Protein AF-A0A1Y4WDQ1-F1 (afdb_monomer)

Secondary structure (DSSP, 8-state):
--PPP---GGGS-HHHHHHHHHHHHTT----S--------------------------------------S---HHHHHHHHHHHHHHHHHHHHHHHHHHHTT--HHHHHHHHHHHHHHHHHHHHHHHHHSSPPPPP-S--S----S-HHHHHHHHHHHHHHHHHHHHHHHHH--SHHHHHHHHHHHHHHHHHHHHHHHHHTT-

Radius of gyration: 27.39 Å; Cα contacts (8 Å, |Δi|>4): 118; chains: 1; bounding box: 86×50×50 Å

Solvent-accessible surface area (backbone atoms only — not comparable to full-atom values): 12734 Å² total; per-residue (Å²): 140,80,86,75,86,79,84,60,83,80,76,66,53,67,65,60,53,48,53,54,46,48,69,74,46,74,87,64,96,74,75,96,71,85,77,77,83,83,80,86,79,84,89,83,89,87,88,86,93,83,87,86,89,83,89,83,89,81,83,81,81,87,75,89,74,72,77,72,84,65,92,68,68,55,71,66,55,51,50,44,53,52,50,40,54,49,26,49,50,47,25,49,52,29,50,50,50,26,62,74,56,71,56,74,54,61,64,44,50,48,52,20,52,48,24,50,48,51,31,54,53,46,48,51,51,42,27,74,76,66,78,43,81,85,83,70,83,84,63,78,65,77,76,73,87,80,76,61,69,69,60,49,50,52,54,48,35,55,47,30,52,49,50,22,50,51,23,45,55,43,28,72,71,42,87,53,66,69,62,19,51,52,22,48,51,54,24,50,53,26,52,52,50,33,54,50,45,49,56,50,64,78,70,108

Structure (mmCIF, N/CA/C/O backbone):
data_AF-A0A1Y4WDQ1-F1
#
_entry.id   AF-A0A1Y4WDQ1-F1
#
loop_
_atom_site.group_PDB
_atom_site.id
_atom_site.type_symbol
_atom_site.label_atom_id
_atom_site.label_alt_id
_atom_site.label_comp_id
_atom_site.label_asym_id
_atom_site.label_entity_id
_atom_site.label_seq_id
_atom_site.pdbx_PDB_ins_code
_atom_site.Cartn_x
_atom_site.Cartn_y
_atom_site.Cartn_z
_atom_site.occupancy
_atom_site.B_iso_or_equiv
_atom_site.auth_seq_id
_atom_site.auth_comp_id
_atom_site.auth_asym_id
_atom_site.auth_atom_id
_atom_site.pdbx_PDB_model_num
ATOM 1 N N . MET A 1 1 ? -19.002 39.718 5.090 1.00 41.12 1 MET A N 1
ATOM 2 C CA . MET A 1 1 ? -19.916 39.056 4.139 1.00 41.12 1 MET A CA 1
ATOM 3 C C . MET A 1 1 ? -19.050 38.266 3.178 1.00 41.12 1 MET A C 1
ATOM 5 O O . MET A 1 1 ? -18.415 38.870 2.330 1.00 41.12 1 MET A O 1
ATOM 9 N N . GLN A 1 2 ? -18.903 36.964 3.412 1.00 42.19 2 GLN A N 1
ATOM 10 C CA . GLN A 1 2 ? -18.250 36.042 2.482 1.00 42.19 2 GLN A CA 1
ATOM 11 C C . GLN A 1 2 ? -19.370 35.212 1.858 1.00 42.19 2 GLN A C 1
ATOM 13 O O . GLN A 1 2 ? -20.164 34.618 2.586 1.00 42.19 2 GLN A O 1
ATOM 18 N N . GLU A 1 3 ? -19.491 35.292 0.535 1.00 46.84 3 GLU A N 1
ATOM 19 C CA . GLU A 1 3 ? -20.491 34.575 -0.253 1.00 46.84 3 GLU A CA 1
ATOM 20 C C . GLU A 1 3 ? -20.195 33.073 -0.212 1.00 46.84 3 GLU A C 1
ATOM 22 O O . GLU A 1 3 ? -19.063 32.647 -0.449 1.00 46.84 3 GLU A O 1
ATOM 27 N N . GLN A 1 4 ? -21.206 32.277 0.133 1.00 42.59 4 GLN A N 1
ATOM 28 C CA . GLN A 1 4 ? -21.125 30.824 0.032 1.00 42.59 4 GLN A CA 1
ATOM 29 C C . GLN A 1 4 ? -21.242 30.408 -1.440 1.00 42.59 4 GLN A C 1
ATOM 31 O O . GLN A 1 4 ? -22.059 30.989 -2.157 1.00 42.59 4 GLN A O 1
ATOM 36 N N . PRO A 1 5 ? -20.466 29.414 -1.909 1.00 52.22 5 PRO A N 1
ATOM 37 C CA . PRO A 1 5 ? -20.662 28.858 -3.235 1.00 52.22 5 PRO A CA 1
ATOM 38 C C . PRO A 1 5 ? -21.991 28.101 -3.268 1.00 52.22 5 PRO A C 1
ATOM 40 O O . PRO A 1 5 ? -22.222 27.165 -2.503 1.00 52.22 5 PRO A O 1
ATOM 43 N N . ASP A 1 6 ? -22.864 28.554 -4.156 1.00 47.94 6 ASP A N 1
ATOM 44 C CA . ASP A 1 6 ? -24.171 27.982 -4.426 1.00 47.94 6 ASP A CA 1
ATOM 45 C C . ASP A 1 6 ? -24.013 26.592 -5.065 1.00 47.94 6 ASP A C 1
ATOM 47 O O . 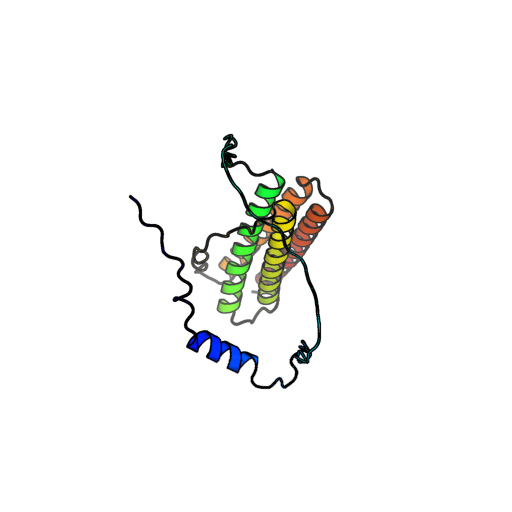ASP A 1 6 ? -23.654 26.464 -6.237 1.00 47.94 6 ASP A O 1
ATOM 51 N N . TRP A 1 7 ? -24.255 25.530 -4.294 1.00 50.72 7 TRP A N 1
ATOM 52 C CA . TRP A 1 7 ? -24.376 24.164 -4.818 1.00 50.72 7 TRP A CA 1
ATOM 53 C C . TRP A 1 7 ? -25.773 23.939 -5.408 1.00 50.72 7 TRP A C 1
ATOM 55 O O . TRP A 1 7 ? -26.460 22.969 -5.082 1.00 50.72 7 TRP A O 1
ATOM 65 N N . SER A 1 8 ? -26.203 24.848 -6.282 1.00 50.47 8 SER A N 1
ATOM 66 C CA . SER A 1 8 ? -27.412 24.671 -7.071 1.00 50.47 8 SER A CA 1
ATOM 67 C C . SER A 1 8 ? -27.271 23.409 -7.924 1.00 50.47 8 SER A C 1
ATOM 69 O O . SER A 1 8 ? -26.308 23.249 -8.678 1.00 50.47 8 SER A O 1
ATOM 71 N N . MET A 1 9 ? -28.264 22.516 -7.843 1.00 48.97 9 MET A N 1
ATOM 72 C CA . MET A 1 9 ? -28.422 21.306 -8.671 1.00 48.97 9 MET A CA 1
ATOM 73 C C . MET A 1 9 ? -28.538 21.596 -10.189 1.00 48.97 9 MET A C 1
ATOM 75 O O . MET A 1 9 ? -28.922 20.725 -10.960 1.00 48.97 9 MET A O 1
ATOM 79 N N . GLU A 1 10 ? -28.196 22.804 -10.636 1.00 55.00 10 GLU A N 1
ATOM 80 C CA . GLU A 1 10 ? -28.144 23.241 -12.033 1.00 55.00 10 GLU A CA 1
ATOM 81 C C . GLU A 1 10 ? -26.827 22.863 -12.736 1.00 55.00 10 GLU A C 1
ATOM 83 O O . GLU A 1 10 ? -26.709 23.024 -13.947 1.00 55.00 10 GLU A O 1
ATOM 88 N N . GLN A 1 11 ? -25.834 22.322 -12.017 1.00 57.50 11 GLN A N 1
ATOM 89 C CA . GLN A 1 11 ? -24.555 21.893 -12.612 1.00 57.50 11 GLN A CA 1
ATOM 90 C C . GLN A 1 11 ? -24.544 20.444 -13.128 1.00 57.50 11 GLN A C 1
ATOM 92 O O . GLN A 1 11 ? -23.571 20.015 -13.753 1.00 57.50 11 GLN A O 1
ATOM 97 N N . LEU A 1 12 ? -25.610 19.676 -12.897 1.00 58.25 12 LEU A N 1
ATOM 98 C CA . LEU A 1 12 ? -25.774 18.350 -13.489 1.00 58.25 12 LEU A CA 1
ATOM 99 C C . LEU A 1 12 ? -26.461 18.501 -14.846 1.00 58.25 12 LEU A C 1
ATOM 101 O O . LEU A 1 12 ? -27.685 18.526 -14.923 1.00 58.25 12 LEU A O 1
ATOM 105 N N . ASP A 1 13 ? -25.662 18.606 -15.912 1.00 74.50 13 ASP A N 1
ATOM 106 C CA . ASP A 1 13 ? -26.165 18.665 -17.287 1.00 74.50 13 ASP A CA 1
ATOM 107 C C . ASP A 1 13 ? -27.035 17.420 -17.587 1.00 74.50 13 ASP A C 1
ATOM 109 O O . ASP A 1 13 ? -26.512 16.294 -17.636 1.00 74.50 13 ASP A O 1
ATOM 113 N N . PRO A 1 14 ? -28.358 17.587 -17.796 1.00 70.75 14 PRO A N 1
ATOM 114 C CA . PRO A 1 14 ? -29.274 16.479 -18.056 1.00 70.75 14 PRO A CA 1
ATOM 115 C C . PRO A 1 14 ? -28.895 15.681 -19.307 1.00 70.75 14 PRO A C 1
ATOM 117 O O . PRO A 1 14 ? -29.227 14.498 -19.415 1.00 70.75 14 PRO A O 1
ATOM 120 N N . GLU A 1 15 ? -28.189 16.304 -20.254 1.00 74.00 15 GLU A N 1
ATOM 121 C CA . GLU A 1 15 ? -27.716 15.656 -21.473 1.00 74.00 15 GLU A CA 1
ATOM 122 C C . GLU A 1 15 ? -26.567 14.687 -21.177 1.00 74.00 15 GLU A C 1
ATOM 124 O O . GLU A 1 15 ? -26.544 13.573 -21.700 1.00 74.00 15 GLU A O 1
ATOM 129 N N . VAL A 1 16 ? -25.645 15.060 -20.280 1.00 79.88 16 VAL A N 1
ATOM 130 C CA . VAL A 1 16 ? -24.561 14.175 -19.825 1.00 79.88 16 VAL A CA 1
ATOM 131 C C . VAL A 1 16 ? -25.141 12.973 -19.092 1.00 79.88 16 VAL A C 1
ATOM 133 O O . VAL A 1 16 ? -24.737 11.841 -19.368 1.00 79.88 16 VAL A O 1
ATOM 136 N N . PHE A 1 17 ? -26.123 13.199 -18.214 1.00 76.19 17 PHE A N 1
ATOM 137 C CA . PHE A 1 17 ? -26.821 12.112 -17.532 1.00 76.19 17 PHE A CA 1
ATOM 138 C C . PHE A 1 17 ? -27.497 11.174 -18.534 1.00 76.19 17 PHE A C 1
ATOM 140 O O . PHE A 1 17 ? -27.273 9.967 -18.469 1.00 76.19 17 PHE A O 1
ATOM 147 N N . ARG A 1 18 ? -28.247 11.708 -19.508 1.00 70.44 18 ARG A N 1
ATOM 148 C CA . ARG A 1 18 ? -28.919 10.893 -20.531 1.00 70.44 18 ARG A CA 1
ATOM 149 C C . ARG A 1 18 ? -27.927 10.079 -21.355 1.00 70.44 18 ARG A C 1
ATOM 151 O O . ARG A 1 18 ? -28.159 8.902 -21.578 1.00 70.44 18 ARG A O 1
ATOM 158 N N . ARG A 1 19 ? -26.790 10.663 -21.732 1.00 77.44 19 ARG A N 1
ATOM 159 C CA . ARG A 1 19 ? -25.760 9.995 -22.543 1.00 77.44 19 ARG A CA 1
ATOM 160 C C . ARG A 1 19 ? -25.047 8.874 -21.789 1.00 77.44 19 ARG A C 1
ATOM 162 O O . ARG A 1 19 ? -24.734 7.835 -22.367 1.00 77.44 19 ARG A O 1
ATOM 169 N N . VAL A 1 20 ? -24.777 9.079 -20.498 1.00 78.75 20 VAL A N 1
ATOM 170 C CA . VAL A 1 20 ? -24.234 8.035 -19.614 1.00 78.75 20 VAL A CA 1
ATOM 171 C C . VAL A 1 20 ? -25.284 6.955 -19.377 1.00 78.75 20 VAL A C 1
ATOM 173 O O . VAL A 1 20 ? -24.955 5.775 -19.439 1.00 78.75 20 VAL A O 1
ATOM 176 N N . TRP A 1 21 ? -26.539 7.347 -19.162 1.00 73.19 21 TRP A N 1
ATOM 177 C CA . TRP A 1 21 ? -27.655 6.433 -18.958 1.00 73.19 21 TRP A CA 1
ATOM 178 C C . TRP A 1 21 ? -27.918 5.563 -20.188 1.00 73.19 21 TRP A C 1
ATOM 180 O O . TRP A 1 21 ? -27.937 4.346 -20.063 1.00 73.19 21 TRP A O 1
ATOM 190 N N . GLU A 1 22 ? -28.022 6.142 -21.385 1.00 76.56 22 GLU A N 1
ATOM 191 C CA . GLU A 1 22 ? -28.161 5.402 -22.646 1.00 76.56 22 GLU A CA 1
ATOM 192 C C . GLU A 1 22 ? -26.984 4.451 -22.855 1.00 76.56 22 GLU A C 1
ATOM 194 O O . GLU A 1 22 ? -27.193 3.269 -23.097 1.00 76.56 22 GLU A O 1
ATOM 199 N N . ARG A 1 23 ? -25.744 4.899 -22.625 1.00 75.62 23 ARG A N 1
ATOM 200 C CA . ARG A 1 23 ? -24.565 4.027 -22.735 1.00 75.62 23 ARG A CA 1
ATOM 201 C C . ARG A 1 23 ? -24.554 2.874 -21.723 1.00 75.62 23 ARG A C 1
ATOM 203 O O . ARG A 1 23 ? -23.965 1.832 -21.997 1.00 75.62 23 ARG A O 1
ATOM 210 N N . VAL A 1 24 ? -25.147 3.063 -20.544 1.00 73.06 24 VAL A N 1
ATOM 211 C CA . VAL A 1 24 ? -25.254 2.034 -19.494 1.00 73.06 24 VAL A CA 1
ATOM 212 C C . VAL A 1 24 ? -26.458 1.108 -19.728 1.00 73.06 24 VAL A C 1
ATOM 214 O O . VAL A 1 24 ? -26.416 -0.049 -19.307 1.00 73.06 24 VAL A O 1
ATOM 217 N N . MET A 1 25 ? -27.495 1.581 -20.428 1.00 64.56 25 MET A N 1
ATOM 218 C CA . MET A 1 25 ? -28.757 0.864 -20.650 1.00 64.56 25 MET A CA 1
ATOM 219 C C . MET A 1 25 ? -28.927 0.295 -22.073 1.00 64.56 25 MET A C 1
ATOM 221 O O . MET A 1 25 ? -29.825 -0.521 -22.285 1.00 64.56 25 MET A O 1
ATOM 225 N N . GLU A 1 26 ? -28.063 0.638 -23.037 1.00 55.56 26 GLU A N 1
ATOM 226 C CA . GLU A 1 26 ? -28.008 0.042 -24.381 1.00 55.56 26 GLU A CA 1
ATOM 227 C C . GLU A 1 26 ? -27.685 -1.464 -24.297 1.00 55.56 26 GLU A C 1
ATOM 229 O O . GLU A 1 26 ? -26.532 -1.894 -24.282 1.00 55.56 26 GLU A O 1
ATOM 234 N N . GLY A 1 27 ? -28.745 -2.278 -24.220 1.00 57.66 27 GLY A N 1
ATOM 235 C CA . GLY A 1 27 ? -28.697 -3.742 -24.252 1.00 57.66 27 GLY A CA 1
ATOM 236 C C . GLY A 1 27 ? -29.344 -4.470 -23.066 1.00 57.66 27 GLY A C 1
ATOM 237 O O . GLY A 1 27 ? -29.264 -5.696 -23.021 1.00 57.66 27 GLY A O 1
ATOM 238 N N . ARG A 1 28 ? -29.987 -3.779 -22.111 1.00 55.69 28 ARG A N 1
ATOM 239 C CA . ARG A 1 28 ? -30.701 -4.429 -20.992 1.00 55.69 28 ARG A CA 1
ATOM 240 C C . ARG A 1 28 ? -32.188 -4.085 -21.003 1.00 55.69 28 ARG A C 1
ATOM 242 O O . ARG A 1 28 ? -32.575 -2.973 -20.669 1.00 55.69 28 ARG A O 1
ATOM 249 N N . THR A 1 29 ? -33.021 -5.063 -21.347 1.00 52.22 29 THR A N 1
ATOM 250 C CA . THR A 1 29 ? -34.491 -4.975 -21.292 1.00 52.22 29 THR A CA 1
ATOM 251 C C . THR A 1 29 ? -35.090 -5.427 -19.956 1.00 52.22 29 THR A C 1
ATOM 253 O O . THR A 1 29 ? -36.306 -5.521 -19.860 1.00 52.22 29 THR A O 1
ATOM 256 N N . ASP A 1 30 ? -34.280 -5.660 -18.917 1.00 46.38 30 ASP A N 1
ATOM 257 C CA . ASP A 1 30 ? -34.770 -6.059 -17.591 1.00 46.38 30 ASP A CA 1
ATOM 258 C C . ASP A 1 30 ? -34.347 -5.059 -16.510 1.00 46.38 30 ASP A C 1
ATOM 260 O O . ASP A 1 30 ? -33.189 -5.004 -16.086 1.00 46.38 30 ASP A O 1
ATOM 264 N N . SER A 1 31 ? -35.318 -4.266 -16.054 1.00 45.34 31 SER A N 1
ATOM 265 C CA . SER A 1 31 ? -35.222 -3.483 -14.822 1.00 45.34 31 SER A CA 1
ATOM 266 C C . SER A 1 31 ? -35.631 -4.376 -13.636 1.00 45.34 31 SER A C 1
ATOM 268 O O . SER A 1 31 ? -36.747 -4.896 -13.643 1.00 45.34 31 SER A O 1
ATOM 270 N N . PRO A 1 32 ? -34.785 -4.575 -12.605 1.00 47.81 32 PRO A N 1
ATOM 271 C CA . PRO A 1 32 ? -35.052 -5.504 -11.499 1.00 47.81 32 PRO A CA 1
ATOM 272 C C . PRO A 1 32 ? -36.009 -4.959 -10.420 1.00 47.81 32 PRO A C 1
ATOM 274 O O . PRO A 1 32 ? -36.168 -5.582 -9.373 1.00 47.81 32 PRO A O 1
ATOM 277 N N . ILE A 1 33 ? -36.655 -3.811 -10.644 1.00 41.47 33 ILE A N 1
ATOM 278 C CA . ILE A 1 33 ? -37.624 -3.220 -9.712 1.00 41.47 33 ILE A CA 1
ATOM 279 C C . ILE A 1 33 ? -38.991 -3.194 -10.402 1.00 41.47 33 ILE A C 1
ATOM 281 O O . ILE A 1 33 ? -39.271 -2.321 -11.221 1.00 41.47 33 ILE A O 1
ATOM 285 N N . GLN A 1 34 ? -39.848 -4.165 -10.076 1.00 40.72 34 GLN A N 1
ATOM 286 C CA . GLN A 1 34 ? -41.260 -4.137 -10.459 1.00 40.72 34 GLN A CA 1
ATOM 287 C C . GLN A 1 34 ? -41.995 -3.137 -9.561 1.00 40.72 34 GLN A C 1
ATOM 289 O O . GLN A 1 34 ? -42.324 -3.438 -8.416 1.00 40.72 34 GLN A O 1
ATOM 294 N N . VAL A 1 35 ? -42.255 -1.938 -10.080 1.00 45.47 35 VAL A N 1
ATOM 295 C CA . VAL A 1 35 ? -43.228 -1.018 -9.482 1.00 45.47 35 VAL A CA 1
ATOM 296 C C . VAL A 1 35 ? -44.608 -1.474 -9.947 1.00 45.47 35 VAL A C 1
ATOM 298 O O . VAL A 1 35 ? -44.939 -1.369 -11.127 1.00 45.47 35 VAL A O 1
ATOM 301 N N . ALA A 1 36 ? -45.393 -2.041 -9.032 1.00 39.62 36 ALA A N 1
ATOM 302 C CA . ALA A 1 36 ? -46.782 -2.392 -9.299 1.00 39.62 36 ALA A CA 1
ATOM 303 C C . ALA A 1 36 ? -47.587 -1.123 -9.655 1.00 39.62 36 ALA A C 1
ATOM 305 O O . ALA A 1 36 ? -47.401 -0.091 -9.005 1.00 39.62 36 ALA A O 1
ATOM 306 N N . PRO A 1 37 ? -48.483 -1.164 -10.656 1.00 40.97 37 PRO A N 1
ATOM 307 C CA . PRO A 1 37 ? -49.339 -0.028 -10.961 1.00 40.97 37 PRO A CA 1
ATOM 308 C C . PRO A 1 37 ? -50.366 0.168 -9.839 1.00 40.97 37 PRO A C 1
ATOM 310 O O . PRO A 1 37 ? -51.202 -0.701 -9.584 1.00 40.97 37 PRO A O 1
ATOM 313 N N . SER A 1 38 ? -50.301 1.328 -9.184 1.00 38.22 38 SER A N 1
ATOM 314 C CA . SER A 1 38 ? -51.326 1.823 -8.267 1.00 38.22 38 SER A CA 1
ATOM 315 C C . SER A 1 38 ? -52.672 1.885 -8.988 1.00 38.22 38 SER A C 1
ATOM 317 O O . SER A 1 38 ? -52.876 2.715 -9.873 1.00 38.22 38 SER A O 1
ATOM 319 N N . GLN A 1 39 ? -53.594 1.001 -8.615 1.00 39.97 39 GLN A N 1
ATOM 320 C CA . GLN A 1 39 ? -54.995 1.129 -8.987 1.00 39.97 39 GLN A CA 1
ATOM 321 C C . GLN A 1 39 ? -55.645 2.175 -8.076 1.00 39.97 39 GLN A C 1
ATOM 323 O O . GLN A 1 39 ? -55.897 1.922 -6.899 1.00 39.97 39 GLN A O 1
ATOM 328 N N . GLU A 1 40 ? -55.918 3.357 -8.626 1.00 38.81 40 GLU A N 1
ATOM 329 C CA . GLU A 1 40 ? -56.946 4.252 -8.098 1.00 38.81 40 GLU A CA 1
ATOM 330 C C . GLU A 1 40 ? -58.328 3.643 -8.377 1.00 38.81 40 GLU A C 1
ATOM 332 O O . GLU A 1 40 ? -58.637 3.274 -9.512 1.00 38.81 40 GLU A O 1
ATOM 337 N N . GLY A 1 41 ? -59.167 3.533 -7.341 1.00 31.81 41 GLY A N 1
ATOM 338 C CA . GLY A 1 41 ? -60.506 2.960 -7.478 1.00 31.81 41 GLY A CA 1
ATOM 339 C C . GLY A 1 41 ? -61.342 2.888 -6.196 1.00 31.81 41 GLY A C 1
ATOM 340 O O . GLY A 1 41 ? -61.690 1.798 -5.777 1.00 31.81 41 GLY A O 1
ATOM 341 N N . VAL A 1 42 ? -61.694 4.058 -5.643 1.00 32.97 42 VAL A N 1
ATOM 342 C CA . VAL A 1 42 ? -63.030 4.437 -5.106 1.00 32.97 42 VAL A CA 1
ATOM 343 C C . VAL A 1 42 ? -63.649 3.716 -3.875 1.00 32.97 42 VAL A C 1
ATOM 345 O O . VAL A 1 42 ? -63.840 2.508 -3.843 1.00 32.97 42 VAL A O 1
ATOM 348 N N . SER A 1 43 ? -64.181 4.570 -2.976 1.00 31.48 43 SER A N 1
ATOM 349 C CA 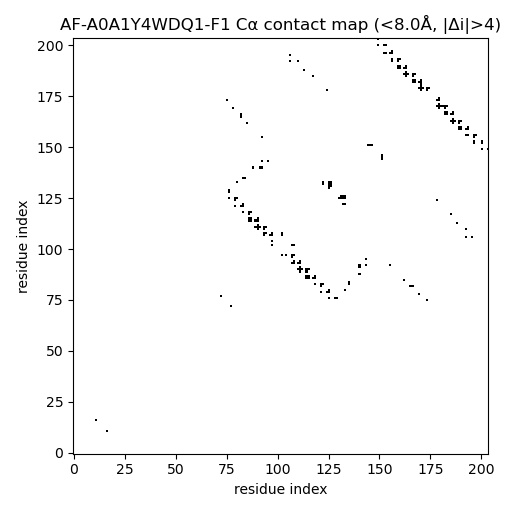. SER A 1 43 ? -65.232 4.370 -1.941 1.00 31.48 43 SER A CA 1
ATOM 350 C C . SER A 1 43 ? -64.821 3.758 -0.589 1.00 31.48 43 SER A C 1
ATOM 352 O O . SER A 1 43 ? -64.276 2.670 -0.543 1.00 31.48 43 SER A O 1
ATOM 354 N N . GLY A 1 44 ? -65.123 4.341 0.578 1.00 28.44 44 GLY A N 1
ATOM 355 C CA . GLY A 1 44 ? -65.901 5.539 0.879 1.00 28.44 44 GLY A CA 1
ATOM 356 C C . GLY A 1 44 ? -66.009 5.824 2.392 1.00 28.44 44 GLY A C 1
ATOM 357 O O . GLY A 1 44 ? -65.744 4.970 3.227 1.00 28.44 44 GLY A O 1
ATOM 358 N N . GLU A 1 45 ? -66.441 7.057 2.676 1.00 29.11 45 GLU A N 1
ATOM 359 C CA . GLU A 1 45 ? -67.223 7.545 3.830 1.00 29.11 45 GLU A CA 1
ATOM 360 C C . GLU A 1 45 ? -66.678 7.609 5.286 1.00 29.11 45 GLU A C 1
ATOM 362 O O . GLU A 1 45 ? -66.570 6.624 6.004 1.00 29.11 45 GLU A O 1
ATOM 367 N N . LYS A 1 46 ? -66.646 8.877 5.754 1.00 34.47 46 LYS A N 1
ATOM 368 C CA . LYS A 1 46 ? -67.264 9.451 6.982 1.00 34.47 46 LYS A CA 1
ATOM 369 C C . LYS A 1 46 ? -66.467 9.589 8.307 1.00 34.47 46 LYS A C 1
ATOM 371 O O . LYS A 1 46 ? -66.524 8.736 9.176 1.00 34.47 46 LYS A O 1
ATOM 376 N N . LYS A 1 47 ? -66.050 10.854 8.530 1.00 30.77 47 LYS A N 1
ATOM 377 C CA . LYS A 1 47 ? -66.623 11.865 9.476 1.00 30.77 47 LYS A CA 1
ATOM 378 C C . LYS A 1 47 ? -65.887 12.162 10.809 1.00 30.77 47 LYS A C 1
ATOM 380 O O . LYS A 1 47 ? -65.492 11.260 11.528 1.00 30.77 47 LYS A O 1
ATOM 385 N N . ALA A 1 48 ? -65.935 13.469 11.138 1.00 34.81 48 ALA A N 1
ATOM 386 C CA . ALA A 1 48 ? -65.695 14.206 12.402 1.00 34.81 48 ALA A CA 1
ATOM 387 C C . ALA A 1 48 ? -64.234 14.663 12.650 1.00 34.81 48 ALA A C 1
ATOM 389 O O . ALA A 1 48 ? -63.358 13.819 12.734 1.00 34.81 48 ALA A O 1
ATOM 390 N N . GLN A 1 49 ? -63.827 15.948 12.630 1.00 32.31 49 GLN A N 1
ATOM 391 C CA . GLN A 1 49 ? -64.315 17.249 13.166 1.00 32.31 49 GLN A CA 1
ATOM 392 C C . GLN A 1 49 ? -63.684 17.616 14.533 1.00 32.31 49 GLN A C 1
ATOM 394 O O . GLN A 1 49 ? -63.801 16.848 15.479 1.00 32.31 49 GLN A O 1
ATOM 399 N N . GLY A 1 50 ? -63.082 18.818 14.614 1.00 29.23 50 GLY A N 1
ATOM 400 C CA . GLY A 1 50 ? -62.656 19.538 15.839 1.00 29.23 50 GLY A CA 1
ATOM 401 C C . GLY A 1 50 ? -61.324 20.294 15.638 1.00 29.23 50 GLY A C 1
ATOM 402 O O . GLY A 1 50 ? -60.281 19.661 15.579 1.00 29.23 50 GLY A O 1
ATOM 403 N N . GLU A 1 51 ? -61.313 21.570 15.219 1.00 31.80 51 GLU A N 1
ATOM 404 C CA . GLU A 1 51 ? -61.280 22.805 16.056 1.00 31.80 51 GLU A CA 1
ATOM 405 C C . GLU A 1 51 ? -59.979 22.956 16.882 1.00 31.80 51 GLU A C 1
ATOM 407 O O . GLU A 1 51 ? -59.704 22.141 17.745 1.00 31.80 51 GLU A O 1
ATOM 412 N N . LYS A 1 52 ? -59.023 23.822 16.496 1.00 32.53 52 LYS A N 1
ATOM 413 C CA . LYS A 1 52 ? -58.877 25.297 16.669 1.00 32.53 52 LYS A CA 1
ATOM 414 C C . LYS A 1 52 ? -58.288 25.743 18.030 1.00 32.53 52 LYS A C 1
ATOM 416 O O . LYS A 1 52 ? -58.768 25.325 19.069 1.00 32.53 52 LYS A O 1
ATOM 421 N N . GLN A 1 53 ? -57.396 26.752 17.939 1.00 31.53 53 GLN A N 1
ATOM 422 C CA . GLN A 1 53 ? -56.760 27.597 18.987 1.00 31.53 53 GLN A CA 1
ATOM 423 C C . GLN A 1 53 ? -55.504 26.978 19.638 1.00 31.53 53 GLN A C 1
ATOM 425 O O . GLN A 1 53 ? -55.488 25.793 19.911 1.00 31.53 53 GLN A O 1
ATOM 430 N N . GLY A 1 54 ? -54.389 27.665 19.913 1.00 24.58 54 GLY A N 1
ATOM 431 C CA . GLY A 1 54 ? -54.009 29.079 19.851 1.00 24.58 54 GLY A CA 1
ATOM 432 C C . GLY A 1 54 ? -53.009 29.377 20.988 1.00 24.58 54 GLY A C 1
ATOM 433 O O . GLY A 1 54 ? -53.307 29.064 22.132 1.00 24.58 54 GLY A O 1
ATOM 434 N N . GLY A 1 55 ? -51.869 30.018 20.693 1.00 26.88 55 GLY A N 1
ATOM 435 C CA . GLY A 1 55 ? -51.031 30.720 21.692 1.00 26.88 55 GLY A CA 1
ATOM 436 C C . GLY A 1 55 ? -49.833 29.963 22.309 1.00 26.88 55 GLY A C 1
ATOM 437 O O . GLY A 1 55 ? -49.725 28.761 22.125 1.00 26.88 55 GLY A O 1
ATOM 438 N N . PRO A 1 56 ? -48.897 30.670 22.982 1.00 43.66 56 PRO A N 1
ATOM 439 C CA . PRO A 1 56 ? -47.505 30.800 22.522 1.00 43.66 56 PRO A CA 1
ATOM 440 C C . PRO A 1 56 ? -46.419 30.352 23.533 1.00 43.66 56 PRO A C 1
ATOM 442 O O . PRO A 1 56 ? -46.708 30.098 24.694 1.00 43.66 56 PRO A O 1
ATOM 445 N N . GLN A 1 57 ? -45.156 30.413 23.073 1.00 34.78 57 GLN A N 1
ATOM 446 C CA . GLN A 1 57 ? -43.885 30.388 23.828 1.00 34.78 57 GLN A CA 1
ATOM 447 C C . GLN A 1 57 ? -43.460 29.061 24.475 1.00 34.78 57 GLN A C 1
ATOM 449 O O . GLN A 1 57 ? -44.067 28.603 25.431 1.00 34.78 57 GLN A O 1
ATOM 454 N N . GLN A 1 58 ? -42.291 28.556 24.061 1.00 32.78 58 GLN A N 1
ATOM 455 C CA . GLN A 1 58 ? -41.080 28.566 24.898 1.00 32.78 58 GLN A CA 1
ATOM 456 C C . GLN A 1 58 ? -39.880 28.006 24.117 1.00 32.78 58 GLN A C 1
ATOM 458 O O . GLN A 1 58 ? -39.795 26.813 23.848 1.00 32.78 58 GLN A O 1
ATOM 463 N N . SER A 1 59 ? -38.932 28.887 23.787 1.00 37.84 59 SER A N 1
ATOM 464 C CA . SER A 1 59 ? -37.514 28.513 23.730 1.00 37.84 59 SER A CA 1
ATOM 465 C C . SER A 1 59 ? -37.025 28.334 25.168 1.00 37.84 59 SER A C 1
ATOM 467 O O . SER A 1 59 ? -37.409 29.125 26.035 1.00 37.84 59 SER A O 1
ATOM 469 N N . PRO A 1 60 ? -36.226 27.300 25.443 1.00 41.19 60 PRO A N 1
ATOM 470 C CA . PRO A 1 60 ? -34.808 27.511 25.797 1.00 41.19 60 PRO A CA 1
ATOM 471 C C . PRO A 1 60 ? -33.906 26.808 24.764 1.00 41.19 60 PRO A C 1
ATOM 473 O O . PRO A 1 60 ? -34.140 25.656 24.428 1.00 41.19 60 PRO A O 1
ATOM 476 N N . GLN A 1 61 ? -33.060 27.512 24.007 1.00 37.72 61 GLN A N 1
ATOM 477 C CA . GLN A 1 61 ? -31.655 27.818 24.324 1.00 37.72 61 GLN A CA 1
ATOM 478 C C . GLN A 1 61 ? -30.823 26.644 24.878 1.00 37.72 61 GLN A C 1
ATOM 480 O O . GLN A 1 61 ? -31.206 26.029 25.863 1.00 37.72 61 GLN A O 1
ATOM 485 N N . GLU A 1 62 ? -29.638 26.484 24.260 1.00 37.31 62 GLU A N 1
ATOM 486 C CA . GLU A 1 62 ? -28.485 25.636 24.630 1.00 37.31 62 GLU A CA 1
ATOM 487 C C . GLU A 1 62 ? -28.658 24.162 24.217 1.00 37.31 62 GLU A C 1
ATOM 489 O O . GLU A 1 62 ? -29.568 23.483 24.656 1.00 37.31 62 GLU A O 1
ATOM 494 N N . GLN A 1 63 ? -27.865 23.576 23.318 1.00 34.53 63 GLN A N 1
ATOM 495 C CA . GLN A 1 63 ? -26.408 23.622 23.150 1.00 34.53 63 GLN A CA 1
ATOM 496 C C . GLN A 1 63 ? -26.123 23.523 21.634 1.00 34.53 63 GLN A C 1
ATOM 498 O O . GLN A 1 63 ? -26.547 22.584 20.976 1.00 34.53 63 GLN A O 1
ATOM 503 N N . SER A 1 64 ? -25.537 24.506 20.950 1.00 37.31 64 SER A N 1
ATOM 504 C CA . SER A 1 64 ? -24.094 24.770 20.945 1.00 37.31 64 SER A CA 1
ATOM 505 C C . SER A 1 64 ? -23.237 23.563 21.330 1.00 37.31 64 SER A C 1
ATOM 507 O O . SER A 1 64 ? -22.386 23.658 22.211 1.00 37.31 64 SER A O 1
ATOM 509 N N . SER A 1 65 ? -23.406 22.448 20.625 1.00 35.25 65 SER A N 1
ATOM 510 C CA . SER A 1 65 ? -22.252 21.602 20.336 1.00 35.25 65 SER A CA 1
ATOM 511 C C . SER A 1 65 ? -21.406 22.365 19.324 1.00 35.25 65 SER A C 1
ATOM 513 O O . SER A 1 65 ? -21.552 22.231 18.114 1.00 35.25 65 SER A O 1
ATOM 515 N N . GLN A 1 66 ? -20.558 23.249 19.850 1.00 36.16 66 GLN A N 1
ATOM 516 C CA . GLN A 1 66 ? -19.263 23.472 19.236 1.00 36.16 66 GLN A CA 1
ATOM 517 C C . GLN A 1 66 ? -18.647 22.078 19.133 1.00 36.16 66 GLN A C 1
ATOM 519 O O . GLN A 1 66 ? -18.157 21.546 20.129 1.00 36.16 66 GLN A O 1
ATOM 524 N N . GLU A 1 67 ? -18.739 21.457 17.960 1.00 40.69 67 GLU A N 1
ATOM 525 C CA . GLU A 1 67 ? -17.782 20.429 17.589 1.00 40.69 67 GLU A CA 1
ATOM 526 C C . GLU A 1 67 ? -16.446 21.153 17.576 1.00 40.69 67 GLU A C 1
ATOM 528 O O . GLU A 1 67 ? -16.082 21.879 16.653 1.00 40.69 67 GLU A O 1
ATOM 533 N N . GLN A 1 68 ? -15.786 21.077 18.726 1.00 38.28 68 GLN A N 1
ATOM 534 C CA . GLN A 1 68 ? -14.386 21.370 18.838 1.00 38.28 68 GLN A CA 1
ATOM 535 C C . GLN A 1 68 ? -13.718 20.487 17.789 1.00 38.28 68 GLN A C 1
ATOM 537 O O . GLN A 1 68 ? -13.594 19.278 17.982 1.00 38.28 68 GLN A O 1
ATOM 542 N N . GLU A 1 69 ? -13.286 21.097 16.688 1.00 44.72 69 GLU A N 1
ATOM 543 C CA . GLU A 1 69 ? -12.180 20.611 15.871 1.00 44.72 69 GLU A CA 1
ATOM 544 C C . GLU A 1 69 ? -10.923 20.579 16.762 1.00 44.72 69 GLU A C 1
ATOM 546 O O . GLU A 1 69 ? -9.979 21.351 16.610 1.00 44.72 69 GLU A O 1
ATOM 551 N N . ASN A 1 70 ? -10.920 19.700 17.764 1.00 43.19 70 ASN A N 1
ATOM 552 C CA . ASN A 1 70 ? -9.718 19.282 18.451 1.00 43.19 70 ASN A CA 1
ATOM 553 C C . ASN A 1 70 ? -9.051 18.300 17.494 1.00 43.19 70 ASN A C 1
ATOM 555 O O . ASN A 1 70 ? -9.456 17.147 17.375 1.00 43.19 70 ASN A O 1
ATOM 559 N N . GLY A 1 71 ? -8.077 18.813 16.745 1.00 52.09 71 GLY A N 1
ATOM 560 C CA . GLY A 1 71 ? -7.350 18.120 15.685 1.00 52.09 71 GLY A CA 1
ATOM 561 C C . GLY A 1 71 ? -6.438 16.982 16.145 1.00 52.09 71 GLY A C 1
ATOM 562 O O . GLY A 1 71 ? -5.316 16.888 15.661 1.00 52.09 71 GLY A O 1
ATOM 563 N N . ASP A 1 72 ? -6.906 16.101 17.023 1.00 56.59 72 ASP A N 1
ATOM 564 C CA . ASP A 1 72 ? -6.204 14.873 17.380 1.00 56.59 72 ASP A CA 1
ATOM 565 C C . ASP A 1 72 ? -7.215 13.720 17.384 1.00 56.59 72 ASP A C 1
ATOM 567 O O . ASP A 1 72 ? -7.761 13.324 18.411 1.00 56.59 72 ASP A O 1
ATOM 571 N N . GLY A 1 73 ? -7.544 13.230 16.182 1.00 70.50 73 GLY A N 1
ATOM 572 C CA . GLY A 1 73 ? -8.352 12.016 16.027 1.00 70.50 73 GLY A CA 1
ATOM 573 C C . GLY A 1 73 ? -7.713 10.844 16.778 1.00 70.50 73 GLY A C 1
ATOM 574 O O . GLY A 1 73 ? -6.512 10.876 17.053 1.00 70.50 73 GLY A O 1
ATOM 575 N N . THR A 1 74 ? -8.481 9.802 17.109 1.00 90.56 74 THR A N 1
ATOM 576 C CA . THR A 1 74 ? -7.950 8.673 17.899 1.00 90.56 74 THR A CA 1
ATOM 577 C C . THR A 1 74 ? -6.699 8.073 17.243 1.00 90.56 74 THR A C 1
ATOM 579 O O . THR A 1 74 ? -6.516 8.156 16.026 1.00 90.56 74 THR A O 1
ATOM 582 N N . GLN A 1 75 ? -5.824 7.437 18.025 1.00 93.69 75 GLN A N 1
ATOM 583 C CA . GLN A 1 75 ? -4.605 6.817 17.490 1.00 93.69 75 GLN A CA 1
ATOM 584 C C . GLN A 1 75 ? -4.904 5.886 16.297 1.00 93.69 75 GLN A C 1
ATOM 586 O O . GLN A 1 75 ? -4.215 5.948 15.276 1.00 93.69 75 GLN A O 1
ATOM 591 N N . THR A 1 76 ? -5.979 5.095 16.381 1.00 95.38 76 THR A N 1
ATOM 592 C CA . THR A 1 76 ? -6.496 4.265 15.281 1.00 95.38 76 THR A CA 1
ATOM 593 C C . THR A 1 76 ? -6.788 5.090 14.029 1.00 95.38 76 THR A C 1
ATOM 595 O O . THR A 1 76 ? -6.313 4.758 12.941 1.00 95.38 76 THR A O 1
ATOM 598 N N . GLN A 1 77 ? -7.502 6.211 14.167 1.00 94.88 77 GLN A N 1
ATOM 599 C CA . GLN A 1 77 ? -7.823 7.101 13.049 1.00 94.88 77 GLN A CA 1
ATOM 600 C C . GLN A 1 77 ? -6.565 7.664 12.384 1.00 94.88 77 GLN A C 1
ATOM 602 O O . GLN A 1 77 ? -6.488 7.721 11.155 1.00 94.88 77 GLN A O 1
ATOM 607 N N . GLN A 1 78 ? -5.561 8.053 13.170 1.00 94.56 78 GLN A N 1
ATOM 608 C CA . GLN A 1 78 ? -4.298 8.577 12.643 1.00 94.56 78 GLN A CA 1
ATOM 609 C C . GLN A 1 78 ? -3.513 7.509 11.877 1.00 94.56 78 GLN A C 1
ATOM 611 O O . GLN A 1 78 ? -3.004 7.775 10.783 1.00 94.56 78 GLN A O 1
ATOM 616 N N . ILE A 1 79 ? -3.450 6.290 12.421 1.00 96.94 79 ILE A N 1
ATOM 617 C CA . ILE A 1 79 ? -2.819 5.141 11.763 1.00 96.94 79 ILE A CA 1
ATOM 618 C C . ILE A 1 79 ? -3.511 4.860 10.427 1.00 96.94 79 ILE A C 1
ATOM 620 O O . ILE A 1 79 ? -2.839 4.772 9.397 1.00 96.94 79 ILE A O 1
ATOM 624 N N . LEU A 1 80 ? -4.843 4.790 10.415 1.00 96.69 80 LEU A N 1
ATOM 625 C CA . LEU A 1 80 ? -5.619 4.530 9.204 1.00 96.69 80 LEU A CA 1
ATOM 626 C C . LEU A 1 80 ? -5.449 5.633 8.152 1.00 96.69 80 LEU A C 1
ATOM 628 O O . LEU A 1 80 ? -5.190 5.315 6.991 1.00 96.69 80 LEU A O 1
ATOM 632 N N . LYS A 1 81 ? -5.498 6.917 8.538 1.00 95.31 81 LYS A N 1
ATOM 633 C CA . LYS A 1 81 ? -5.229 8.049 7.627 1.00 95.31 81 LYS A CA 1
ATOM 634 C C . LYS A 1 81 ? -3.842 7.948 6.995 1.00 95.31 81 LYS A C 1
ATOM 636 O O . LYS A 1 81 ? -3.692 8.122 5.785 1.00 95.31 81 LYS A O 1
ATOM 641 N N . LYS A 1 82 ? -2.825 7.621 7.798 1.00 95.56 82 LYS A N 1
ATOM 642 C CA . LYS A 1 82 ? -1.452 7.439 7.315 1.00 95.56 82 LYS A CA 1
ATOM 643 C C . LYS A 1 82 ? -1.348 6.277 6.326 1.00 95.56 82 LYS A C 1
ATOM 645 O O . LYS A 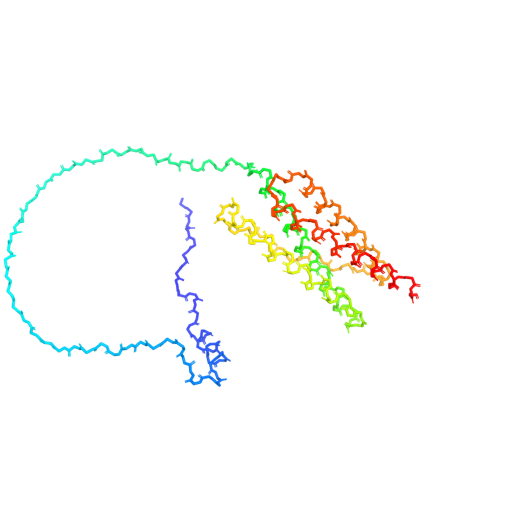1 82 ? -0.737 6.436 5.271 1.00 95.56 82 LYS A O 1
ATOM 650 N N . LEU A 1 83 ? -1.939 5.124 6.642 1.00 97.44 83 LEU A N 1
ATOM 651 C CA . LEU A 1 83 ? -1.919 3.964 5.749 1.00 97.44 83 LEU A CA 1
ATOM 652 C C . LEU A 1 83 ? -2.694 4.222 4.453 1.00 97.44 83 LEU A C 1
ATOM 654 O O . LEU A 1 83 ? -2.242 3.807 3.391 1.00 97.44 83 LEU A O 1
ATOM 658 N N . LEU A 1 84 ? -3.815 4.944 4.514 1.00 96.69 84 LEU A N 1
ATOM 659 C CA . LEU A 1 84 ? -4.577 5.366 3.338 1.00 96.69 84 LEU A CA 1
ATOM 660 C C . LEU A 1 84 ? -3.749 6.246 2.399 1.00 96.69 84 LEU A C 1
ATOM 662 O O . LEU A 1 84 ? -3.729 6.002 1.192 1.00 96.69 84 LEU A O 1
ATOM 666 N N . ALA A 1 85 ? -3.040 7.238 2.946 1.00 93.94 85 ALA A N 1
ATOM 667 C CA . ALA A 1 85 ? -2.155 8.095 2.164 1.00 93.94 85 ALA A CA 1
ATOM 668 C C . ALA A 1 85 ? -1.048 7.279 1.476 1.00 93.94 85 ALA A C 1
ATOM 670 O O . ALA A 1 85 ? -0.838 7.415 0.271 1.00 93.94 85 ALA A O 1
ATOM 671 N N . LEU A 1 86 ? -0.408 6.363 2.211 1.00 95.38 86 LEU A N 1
ATOM 672 C CA . LEU A 1 86 ? 0.609 5.468 1.656 1.00 95.38 86 LEU A CA 1
ATOM 673 C C . LEU A 1 86 ? 0.031 4.544 0.569 1.00 95.38 86 LEU A C 1
ATOM 675 O O . LEU A 1 86 ? 0.586 4.470 -0.521 1.00 95.38 86 LEU A O 1
ATOM 679 N N . ALA A 1 87 ? -1.111 3.892 0.794 1.00 95.50 87 ALA A N 1
ATOM 680 C CA . ALA A 1 87 ? -1.734 3.022 -0.209 1.00 95.50 87 ALA A CA 1
ATOM 681 C C . ALA A 1 87 ? -2.082 3.785 -1.504 1.00 95.50 87 ALA A C 1
ATOM 683 O O . ALA A 1 87 ? -1.922 3.265 -2.613 1.00 95.50 87 ALA A O 1
ATOM 684 N N . TRP A 1 88 ? -2.515 5.042 -1.379 1.00 93.06 88 TRP A N 1
ATOM 685 C CA . TRP A 1 88 ? -2.769 5.915 -2.523 1.00 93.06 88 TRP A CA 1
ATOM 686 C C . TRP A 1 88 ? -1.480 6.266 -3.284 1.00 93.06 88 TRP A C 1
ATOM 688 O O . TRP A 1 88 ? -1.452 6.162 -4.515 1.00 93.06 88 TRP A O 1
ATOM 698 N N . GLU A 1 89 ? -0.396 6.601 -2.576 1.00 91.69 89 GLU A N 1
ATOM 699 C CA . GLU A 1 89 ? 0.924 6.829 -3.180 1.00 91.69 89 GLU A CA 1
ATOM 700 C C . GLU A 1 89 ? 1.437 5.579 -3.912 1.00 91.69 89 GLU A C 1
ATOM 702 O O . GLU A 1 89 ? 1.902 5.677 -5.052 1.00 91.69 89 GLU A O 1
ATOM 707 N N . GLY A 1 90 ? 1.289 4.399 -3.302 1.00 91.50 90 GLY A N 1
ATOM 708 C CA . GLY A 1 90 ? 1.669 3.110 -3.883 1.00 91.50 90 GLY A CA 1
ATOM 709 C C . GLY A 1 90 ? 0.911 2.799 -5.170 1.00 91.50 90 GLY A C 1
ATOM 710 O O . GLY A 1 90 ? 1.514 2.461 -6.193 1.00 91.50 90 GLY A O 1
ATOM 711 N N . ALA A 1 91 ? -0.411 3.000 -5.171 1.00 91.75 91 ALA A N 1
ATOM 712 C CA . ALA A 1 91 ? -1.243 2.824 -6.361 1.00 91.75 91 ALA A CA 1
ATOM 713 C C . ALA A 1 91 ? -0.854 3.794 -7.493 1.00 91.75 91 ALA A C 1
ATOM 715 O O . ALA A 1 91 ? -0.856 3.415 -8.671 1.00 91.75 91 ALA A O 1
ATOM 716 N N . ALA A 1 92 ? -0.508 5.040 -7.157 1.00 89.38 92 ALA A N 1
ATOM 717 C CA . ALA A 1 92 ? -0.042 6.023 -8.129 1.00 89.38 92 ALA A CA 1
ATOM 718 C C . ALA A 1 92 ? 1.327 5.637 -8.717 1.00 89.38 92 ALA A C 1
ATOM 720 O O . ALA A 1 92 ? 1.483 5.619 -9.943 1.00 89.38 92 ALA A O 1
ATOM 721 N N . ALA A 1 93 ? 2.295 5.279 -7.868 1.00 88.19 93 ALA A N 1
ATOM 722 C CA . ALA A 1 93 ? 3.642 4.881 -8.276 1.00 88.19 93 ALA A CA 1
ATOM 723 C C . ALA A 1 93 ? 3.632 3.607 -9.141 1.00 88.19 93 ALA A C 1
ATOM 725 O O . ALA A 1 93 ? 4.211 3.588 -10.233 1.00 88.19 93 ALA A O 1
ATOM 726 N N . GLY A 1 94 ? 2.892 2.576 -8.719 1.00 88.19 94 GLY A N 1
ATOM 727 C CA . GLY A 1 94 ? 2.714 1.343 -9.486 1.00 88.19 94 GLY A CA 1
ATOM 728 C C . GLY A 1 94 ? 2.086 1.603 -10.858 1.00 88.19 94 GLY A C 1
ATOM 729 O O . GLY A 1 94 ? 2.597 1.141 -11.882 1.00 88.19 94 GLY A O 1
ATOM 730 N N . GLY A 1 95 ? 1.046 2.442 -10.918 1.00 89.12 95 GLY A N 1
ATOM 731 C CA . GLY A 1 95 ? 0.389 2.803 -12.175 1.00 89.12 95 GLY A CA 1
ATOM 732 C C . GLY A 1 95 ? 1.325 3.482 -13.182 1.00 89.12 95 GLY A C 1
ATOM 733 O O . GLY A 1 95 ? 1.250 3.213 -14.385 1.00 89.12 95 GLY A O 1
ATOM 734 N N . GLN A 1 96 ? 2.240 4.332 -12.714 1.00 88.81 96 GLN A N 1
ATOM 735 C CA . GLN A 1 96 ? 3.259 4.951 -13.568 1.00 88.81 96 GLN A CA 1
ATOM 736 C C . GLN A 1 96 ? 4.265 3.918 -14.090 1.00 88.81 96 GLN A C 1
ATOM 738 O O . GLN A 1 96 ? 4.620 3.933 -15.272 1.00 88.81 96 GLN A O 1
ATOM 743 N N . LEU A 1 97 ? 4.685 2.985 -13.235 1.00 88.75 97 LEU A N 1
ATOM 744 C CA . LEU A 1 97 ? 5.631 1.934 -13.591 1.00 88.75 97 LEU A CA 1
ATOM 745 C C . LEU A 1 97 ? 5.047 0.953 -14.624 1.00 88.75 97 LEU A C 1
ATOM 747 O O . LEU A 1 97 ? 5.730 0.570 -15.580 1.00 88.75 97 LEU A O 1
ATOM 751 N N . VAL A 1 98 ? 3.763 0.608 -14.503 1.00 92.19 98 VAL A N 1
ATOM 752 C CA . VAL A 1 98 ? 3.033 -0.207 -15.491 1.00 92.19 98 VAL A CA 1
ATOM 753 C C . VAL A 1 98 ? 3.000 0.477 -16.857 1.00 92.19 98 VAL A C 1
ATOM 755 O O . VAL A 1 98 ? 3.322 -0.152 -17.867 1.00 92.19 98 VAL A O 1
ATOM 758 N N . ARG A 1 99 ? 2.673 1.778 -16.895 1.00 89.81 99 ARG A N 1
ATOM 759 C CA . ARG A 1 99 ? 2.654 2.570 -18.139 1.00 89.81 99 ARG A CA 1
ATOM 760 C C . ARG A 1 99 ? 4.026 2.600 -18.799 1.00 89.81 99 ARG A C 1
ATOM 762 O O . ARG A 1 99 ? 4.148 2.353 -19.992 1.00 89.81 99 ARG A O 1
ATOM 769 N N . ARG A 1 100 ? 5.066 2.852 -18.007 1.00 88.69 100 ARG A N 1
ATOM 770 C CA . ARG A 1 100 ? 6.449 2.947 -18.479 1.00 88.69 100 ARG A CA 1
ATOM 771 C C . ARG A 1 100 ? 6.986 1.625 -19.026 1.00 88.69 100 ARG A C 1
ATOM 773 O O . ARG A 1 100 ? 7.757 1.610 -19.981 1.00 88.69 100 ARG A O 1
ATOM 780 N N . THR A 1 101 ? 6.623 0.511 -18.402 1.00 88.62 101 THR A N 1
ATOM 781 C CA . THR A 1 101 ? 7.102 -0.813 -18.815 1.00 88.62 101 THR A CA 1
ATOM 782 C C . THR A 1 101 ? 6.285 -1.413 -19.956 1.00 88.62 101 THR A C 1
ATOM 784 O O . THR A 1 101 ? 6.696 -2.446 -20.488 1.00 88.62 101 THR A O 1
ATOM 787 N N . GLY A 1 102 ? 5.175 -0.777 -20.354 1.00 85.94 102 GLY A N 1
ATOM 788 C CA . GLY A 1 102 ? 4.283 -1.261 -21.409 1.00 85.94 102 GLY A CA 1
ATOM 789 C C . GLY A 1 102 ? 3.607 -2.584 -21.049 1.00 85.94 102 GLY A C 1
ATOM 790 O O . GLY A 1 102 ? 3.355 -3.399 -21.927 1.00 85.94 102 GLY A O 1
ATOM 791 N N . GLY A 1 103 ? 3.404 -2.856 -19.754 1.00 81.12 103 GLY A N 1
ATOM 792 C CA . GLY A 1 103 ? 2.807 -4.111 -19.285 1.00 81.12 103 GLY A CA 1
ATOM 793 C C . GLY A 1 103 ? 3.707 -5.351 -19.387 1.00 81.12 103 GLY A C 1
ATOM 794 O O . GLY A 1 103 ? 3.245 -6.450 -19.084 1.00 81.12 103 GLY A O 1
ATOM 795 N N . ARG A 1 104 ? 4.993 -5.204 -19.749 1.00 85.81 104 ARG A N 1
ATOM 796 C CA . ARG A 1 104 ? 5.953 -6.327 -19.855 1.00 85.81 104 ARG A CA 1
ATOM 797 C C . ARG A 1 104 ? 6.074 -7.151 -18.572 1.00 85.81 104 ARG A C 1
ATOM 799 O O . ARG A 1 104 ? 6.304 -8.355 -18.627 1.00 85.81 104 ARG A O 1
ATOM 806 N N . TYR A 1 105 ? 5.885 -6.516 -17.420 1.00 88.75 105 TYR A N 1
ATOM 807 C CA . TYR A 1 105 ? 5.934 -7.168 -16.118 1.00 88.75 105 TYR A CA 1
ATOM 808 C C . TYR A 1 105 ? 4.530 -7.207 -15.510 1.00 88.75 105 TYR A C 1
ATOM 810 O O . TYR A 1 105 ? 4.120 -6.271 -14.824 1.00 88.75 105 TYR A O 1
ATOM 818 N N . ARG A 1 106 ? 3.796 -8.308 -15.736 1.00 91.44 106 ARG A N 1
ATOM 819 C CA . ARG A 1 106 ? 2.433 -8.505 -15.194 1.00 91.44 106 ARG A CA 1
ATOM 820 C C . ARG A 1 106 ? 2.344 -8.295 -13.681 1.00 91.44 106 ARG A C 1
ATOM 822 O O . ARG A 1 106 ? 1.362 -7.734 -13.211 1.00 91.44 106 ARG A O 1
ATOM 829 N N . MET A 1 107 ? 3.389 -8.669 -12.943 1.00 92.31 107 MET A N 1
ATOM 830 C CA . MET A 1 107 ? 3.472 -8.433 -11.501 1.00 92.31 107 MET A CA 1
ATOM 831 C C . MET A 1 107 ? 3.270 -6.956 -11.134 1.00 92.31 107 MET A C 1
ATOM 833 O O . MET A 1 107 ? 2.555 -6.666 -10.190 1.00 92.31 107 MET A O 1
ATOM 837 N N . LEU A 1 108 ? 3.821 -6.006 -11.897 1.00 90.81 108 LEU A N 1
ATOM 838 C CA . LEU A 1 108 ? 3.702 -4.575 -11.573 1.00 90.81 108 LEU A CA 1
ATOM 839 C C . LEU A 1 108 ? 2.248 -4.084 -11.697 1.00 90.81 108 LEU A C 1
ATOM 841 O O . LEU A 1 108 ? 1.808 -3.209 -10.949 1.00 90.81 108 LEU A O 1
ATOM 845 N N . ALA A 1 109 ? 1.484 -4.676 -12.621 1.00 93.38 109 ALA A N 1
ATOM 846 C CA . ALA A 1 109 ? 0.052 -4.422 -12.740 1.00 93.38 109 ALA A CA 1
ATOM 847 C C . ALA A 1 109 ? -0.725 -5.030 -11.567 1.00 93.38 109 ALA A C 1
ATOM 849 O O . ALA A 1 109 ? -1.604 -4.359 -11.027 1.00 93.38 109 ALA A O 1
ATOM 850 N N . GLN A 1 110 ? -0.356 -6.242 -11.139 1.00 95.38 110 GLN A N 1
ATOM 851 C CA . GLN A 1 110 ? -0.936 -6.880 -9.957 1.00 95.38 110 GLN A CA 1
ATOM 852 C C . GLN A 1 110 ? -0.692 -6.045 -8.697 1.00 95.38 110 GLN A C 1
ATOM 854 O O . GLN A 1 110 ? -1.650 -5.675 -8.035 1.00 95.38 110 GLN A O 1
ATOM 859 N N . MET A 1 111 ? 0.548 -5.616 -8.448 1.00 94.62 111 MET A N 1
ATOM 860 C CA . MET A 1 111 ? 0.894 -4.746 -7.316 1.00 94.62 111 MET A CA 1
ATOM 861 C C . MET A 1 111 ? 0.037 -3.475 -7.267 1.00 94.62 111 MET A C 1
ATOM 863 O O . MET A 1 111 ? -0.457 -3.071 -6.220 1.00 94.62 111 MET A O 1
ATOM 867 N N . THR A 1 112 ? -0.185 -2.846 -8.425 1.00 94.12 112 THR A N 1
ATOM 868 C CA . THR A 1 112 ? -1.045 -1.656 -8.517 1.00 94.12 112 THR A CA 1
ATOM 869 C C . THR A 1 112 ? -2.499 -1.978 -8.154 1.00 94.12 112 THR A C 1
ATOM 871 O O . THR A 1 112 ? -3.178 -1.163 -7.526 1.00 94.12 112 THR A O 1
ATOM 874 N N . ALA A 1 113 ? -3.003 -3.145 -8.564 1.00 95.94 113 ALA A N 1
ATOM 875 C CA . ALA A 1 113 ? -4.342 -3.608 -8.211 1.00 95.94 113 ALA A CA 1
ATOM 876 C C . ALA A 1 113 ? -4.458 -3.948 -6.716 1.00 95.94 113 ALA A C 1
ATOM 878 O O . ALA A 1 113 ? -5.477 -3.619 -6.100 1.00 95.94 113 ALA A O 1
ATOM 879 N N . ASP A 1 114 ? -3.411 -4.525 -6.131 1.00 97.56 114 ASP A N 1
ATOM 880 C CA . ASP A 1 114 ? -3.326 -4.831 -4.704 1.00 97.56 114 ASP A CA 1
ATOM 881 C C . ASP A 1 114 ? -3.372 -3.534 -3.885 1.00 97.56 114 ASP A C 1
ATOM 883 O O . ASP A 1 114 ? -4.234 -3.400 -3.023 1.00 97.56 114 ASP A O 1
ATOM 887 N N . HIS A 1 115 ? -2.588 -2.507 -4.244 1.00 96.69 115 HIS A N 1
ATOM 888 C CA . HIS A 1 115 ? -2.633 -1.189 -3.583 1.00 96.69 115 HIS A CA 1
ATOM 889 C C . HIS A 1 115 ? -4.005 -0.509 -3.677 1.00 96.69 115 HIS A C 1
ATOM 891 O O . HIS A 1 115 ? -4.488 0.075 -2.710 1.00 96.69 115 HIS A O 1
ATOM 897 N N . ARG A 1 116 ? -4.702 -0.626 -4.814 1.00 96.12 116 ARG A N 1
ATOM 898 C CA . ARG A 1 116 ? -6.090 -0.132 -4.944 1.00 96.12 116 ARG A CA 1
ATOM 899 C C . ARG A 1 116 ? -7.073 -0.914 -4.080 1.00 96.12 116 ARG A C 1
ATOM 901 O O . ARG A 1 116 ? -8.082 -0.369 -3.635 1.00 96.12 116 ARG A O 1
ATOM 908 N N . THR A 1 117 ? -6.826 -2.202 -3.885 1.00 98.06 117 THR A N 1
ATOM 909 C CA . THR A 1 117 ? -7.640 -3.042 -3.007 1.00 98.06 117 THR A CA 1
ATOM 910 C C . THR A 1 117 ? -7.368 -2.709 -1.547 1.00 98.06 117 THR A C 1
ATOM 912 O O . THR A 1 117 ? -8.327 -2.493 -0.812 1.00 98.06 117 THR A O 1
ATOM 915 N N . ALA A 1 118 ? -6.103 -2.540 -1.162 1.00 97.44 118 ALA A N 1
ATOM 916 C CA . ALA A 1 118 ? -5.693 -2.039 0.143 1.00 97.44 118 ALA A CA 1
ATOM 917 C C . ALA A 1 118 ? -6.365 -0.700 0.458 1.00 97.44 118 ALA A C 1
ATOM 919 O O . ALA A 1 118 ? -6.984 -0.563 1.507 1.00 97.44 118 ALA A O 1
ATOM 920 N N . LEU A 1 119 ? -6.348 0.241 -0.491 1.00 96.06 119 LEU A N 1
ATOM 921 C CA . LEU A 1 119 ? -7.015 1.533 -0.354 1.00 96.06 119 LEU A CA 1
ATOM 922 C C . LEU A 1 119 ? -8.507 1.372 -0.037 1.00 96.06 119 LEU A C 1
ATOM 924 O O . LEU A 1 119 ? -8.982 1.926 0.946 1.00 96.06 119 LEU A O 1
ATOM 928 N N . ARG A 1 120 ? -9.238 0.563 -0.817 1.00 97.31 120 ARG A N 1
ATOM 929 C CA . ARG A 1 120 ? -10.672 0.312 -0.580 1.00 97.31 120 ARG A CA 1
ATOM 930 C C . ARG A 1 120 ? -10.935 -0.310 0.792 1.00 97.31 120 ARG A C 1
ATOM 932 O O . ARG A 1 120 ? -11.864 0.111 1.473 1.00 97.31 120 ARG A O 1
ATOM 939 N N . ARG A 1 121 ? -10.124 -1.293 1.195 1.00 98.31 121 ARG A N 1
ATOM 940 C CA . ARG A 1 121 ? -10.252 -1.980 2.492 1.00 98.31 121 ARG A CA 1
ATOM 941 C C . ARG A 1 121 ? -9.982 -1.028 3.656 1.00 98.31 121 ARG A C 1
ATOM 943 O O . ARG A 1 121 ? -10.772 -0.976 4.589 1.00 98.31 121 ARG A O 1
ATOM 950 N N . LEU A 1 122 ? -8.921 -0.229 3.564 1.00 98.00 122 LEU A N 1
ATOM 951 C CA . LEU A 1 122 ? -8.573 0.779 4.564 1.00 98.00 122 LEU A CA 1
ATOM 952 C C . LEU A 1 122 ? -9.607 1.909 4.629 1.00 98.00 122 LEU A C 1
ATOM 954 O O . LEU A 1 122 ? -9.886 2.411 5.711 1.00 98.00 122 LEU A O 1
ATOM 958 N N . SER A 1 123 ? -10.208 2.301 3.501 1.00 96.81 123 SER A N 1
ATOM 959 C CA . SER A 1 123 ? -11.274 3.310 3.492 1.00 96.81 123 SER A CA 1
ATOM 960 C C . SER A 1 123 ? -12.533 2.788 4.174 1.00 96.81 123 SER A C 1
ATOM 962 O O . SER A 1 123 ? -13.168 3.535 4.910 1.00 96.81 123 SER A O 1
ATOM 964 N N . ALA A 1 124 ? -12.875 1.515 3.954 1.00 97.81 124 ALA A N 1
ATOM 965 C CA . ALA A 1 124 ? -13.986 0.868 4.643 1.00 97.81 124 ALA A CA 1
ATOM 966 C C . ALA A 1 124 ? -13.721 0.771 6.152 1.00 97.81 124 ALA A C 1
ATOM 968 O O . ALA A 1 124 ? -14.571 1.175 6.933 1.00 97.81 124 ALA A O 1
ATOM 969 N N . ALA A 1 125 ? -12.528 0.326 6.553 1.00 97.19 125 ALA A N 1
ATOM 970 C CA . ALA A 1 125 ? -12.092 0.318 7.949 1.00 97.19 125 ALA A CA 1
ATOM 971 C C . ALA A 1 125 ? -12.194 1.708 8.598 1.00 97.19 125 ALA A C 1
ATOM 973 O O . ALA A 1 125 ? -12.825 1.864 9.634 1.00 97.19 125 ALA A O 1
ATOM 974 N N . TYR A 1 126 ? -11.650 2.742 7.951 1.00 96.69 126 TYR A N 1
ATOM 975 C CA . TYR A 1 126 ? -11.737 4.116 8.449 1.00 96.69 126 TYR A CA 1
ATOM 976 C C . TYR A 1 126 ? -13.186 4.594 8.600 1.00 96.69 126 TYR A C 1
ATOM 978 O O . TYR A 1 126 ? -13.525 5.217 9.602 1.00 96.69 126 TYR A O 1
ATOM 986 N N . PHE A 1 127 ? -14.050 4.283 7.633 1.00 96.69 127 PHE A N 1
ATOM 987 C CA . PHE A 1 127 ? -15.468 4.625 7.713 1.00 96.69 127 PHE A CA 1
ATOM 988 C C . PHE A 1 127 ? -16.178 3.895 8.860 1.00 96.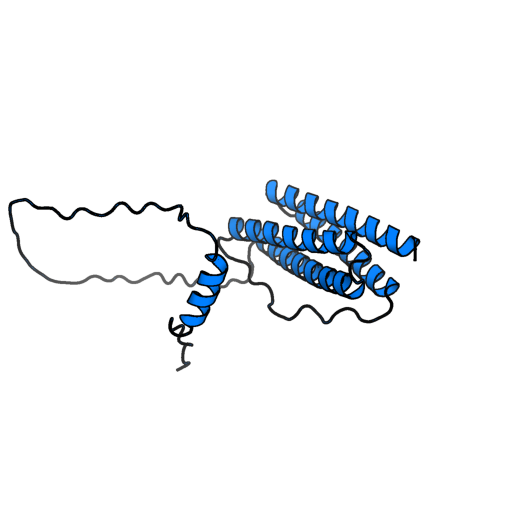69 127 PHE A C 1
ATOM 990 O O . PHE A 1 127 ? -16.983 4.507 9.550 1.00 96.69 127 PHE A O 1
ATOM 997 N N . LEU A 1 128 ? -15.864 2.620 9.101 1.00 96.31 128 LEU A N 1
ATOM 998 C CA . LEU A 1 128 ? -16.433 1.868 10.224 1.00 96.31 128 LEU A CA 1
ATOM 999 C C . LEU A 1 128 ? -15.990 2.433 11.582 1.00 96.31 128 LEU A C 1
ATOM 1001 O O . LEU A 1 128 ? -16.801 2.495 12.498 1.00 96.31 128 LEU A O 1
ATOM 1005 N N . GLU A 1 129 ? -14.744 2.897 11.687 1.00 93.88 129 GLU A N 1
ATOM 1006 C CA . GLU A 1 129 ? -14.189 3.480 12.917 1.00 93.88 129 GLU A CA 1
ATOM 1007 C C . GLU A 1 129 ? -14.656 4.916 13.195 1.00 93.88 129 GLU A C 1
ATOM 1009 O O . GLU A 1 129 ? -14.709 5.344 14.347 1.00 93.88 129 GLU A O 1
ATOM 1014 N N . THR A 1 130 ? -14.934 5.704 12.153 1.00 94.00 130 THR A N 1
ATOM 1015 C CA . THR A 1 130 ? -15.167 7.158 12.295 1.00 94.00 130 THR A CA 1
ATOM 1016 C C . THR A 1 130 ? -16.551 7.624 11.883 1.00 94.00 130 THR A C 1
ATOM 1018 O O . THR A 1 130 ? -16.955 8.717 12.261 1.00 94.00 130 THR A O 1
ATOM 1021 N N . GLY A 1 131 ? -17.268 6.838 11.080 1.00 95.81 131 GLY A N 1
ATOM 1022 C CA . GLY A 1 131 ? -18.473 7.282 10.381 1.00 95.81 131 GLY A CA 1
ATOM 1023 C C . GLY A 1 131 ? -18.206 8.242 9.214 1.00 95.81 131 GLY A C 1
ATOM 1024 O O . GLY A 1 131 ? -19.145 8.640 8.528 1.00 95.81 131 GLY A O 1
ATOM 1025 N N . GLU A 1 132 ? -16.947 8.597 8.946 1.00 93.38 132 GLU A N 1
ATOM 1026 C CA . GLU A 1 132 ? -16.567 9.574 7.930 1.00 93.38 1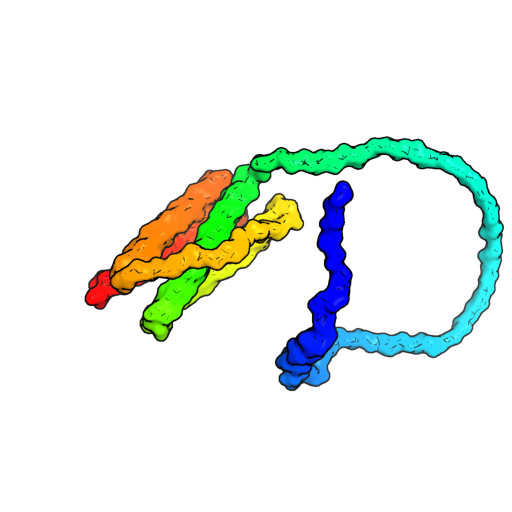32 GLU A CA 1
ATOM 1027 C C . GLU A 1 132 ? -15.779 8.941 6.782 1.00 93.38 132 GLU A C 1
ATOM 1029 O O . GLU A 1 132 ? -15.062 7.949 6.928 1.00 93.38 132 GLU A O 1
ATOM 1034 N N . HIS A 1 133 ? -15.856 9.558 5.603 1.00 92.19 133 HIS A N 1
ATOM 1035 C CA . HIS A 1 133 ? -14.968 9.215 4.500 1.00 92.19 133 HIS A CA 1
ATOM 1036 C C . HIS A 1 133 ? -13.664 10.002 4.611 1.00 92.19 133 HIS A C 1
ATOM 1038 O O . HIS A 1 133 ? -13.662 11.231 4.619 1.00 92.19 133 HIS A O 1
ATOM 1044 N N . CYS A 1 134 ? -12.532 9.297 4.627 1.00 86.25 134 CYS A N 1
ATOM 1045 C CA . CYS A 1 134 ? -11.229 9.951 4.584 1.00 86.25 134 CYS A CA 1
ATOM 1046 C C . CYS A 1 134 ? -11.037 10.661 3.236 1.00 86.25 134 CYS A C 1
ATOM 1048 O O . CYS A 1 134 ? -10.984 10.019 2.182 1.00 86.25 134 CYS A O 1
ATOM 1050 N N . THR A 1 135 ? -10.867 11.980 3.269 1.00 84.75 135 THR A N 1
ATOM 1051 C CA . THR A 1 135 ? -10.492 12.771 2.097 1.00 84.75 135 THR A CA 1
ATOM 1052 C C . THR A 1 135 ? -8.984 12.674 1.887 1.00 84.75 135 THR A C 1
ATOM 1054 O O . THR A 1 135 ? -8.179 13.036 2.744 1.00 84.75 135 THR A O 1
ATOM 1057 N N . LEU A 1 136 ? -8.578 12.116 0.748 1.00 79.38 136 LEU A N 1
ATOM 1058 C CA . LEU A 1 136 ? -7.169 12.029 0.378 1.00 79.38 136 LEU A CA 1
ATOM 1059 C C . LEU A 1 136 ? -6.751 13.261 -0.422 1.00 79.38 136 LEU A C 1
ATOM 1061 O O . LEU A 1 136 ? -7.571 13.792 -1.175 1.00 79.38 136 LEU A O 1
ATOM 1065 N N . PRO A 1 137 ? -5.487 13.708 -0.311 1.00 64.50 137 PRO A N 1
ATOM 1066 C CA . PRO A 1 137 ? -5.009 14.846 -1.077 1.00 64.50 137 PRO A CA 1
ATOM 1067 C C . PRO A 1 137 ? -5.225 14.611 -2.575 1.00 64.50 137 PRO A C 1
ATOM 1069 O O . PRO A 1 137 ? -4.640 13.710 -3.172 1.00 64.50 137 PRO A O 1
ATOM 1072 N N . THR A 1 138 ? -6.030 15.462 -3.210 1.00 62.25 138 THR A N 1
ATOM 1073 C CA . THR A 1 138 ? -6.318 15.410 -4.655 1.00 62.25 138 THR A CA 1
ATOM 1074 C C . THR A 1 138 ? -5.132 15.868 -5.514 1.00 62.25 138 THR A C 1
ATOM 1076 O O . THR A 1 138 ? -5.239 15.983 -6.736 1.00 62.25 138 THR A O 1
ATOM 1079 N N . GLY A 1 139 ? -3.984 16.150 -4.890 1.00 57.12 139 GLY A N 1
ATOM 1080 C CA . GLY A 1 139 ? -2.760 16.511 -5.584 1.00 57.12 139 GLY A CA 1
ATOM 1081 C C . GLY A 1 139 ? -2.374 15.394 -6.539 1.00 57.12 139 GLY A C 1
ATOM 1082 O O . GLY A 1 139 ? -2.242 14.245 -6.141 1.00 57.12 139 GLY A O 1
ATOM 1083 N N . ARG A 1 140 ? -2.216 15.717 -7.822 1.00 51.75 140 ARG A N 1
ATOM 1084 C CA . ARG A 1 140 ? -1.713 14.791 -8.839 1.00 51.75 140 ARG A CA 1
ATOM 1085 C C . ARG A 1 140 ? -0.447 14.133 -8.278 1.00 51.75 140 ARG A C 1
ATOM 1087 O O . ARG A 1 140 ? 0.524 14.845 -8.032 1.00 51.75 140 ARG A O 1
ATOM 1094 N N . GLY A 1 141 ? -0.508 12.822 -8.016 1.00 54.78 141 GLY A N 1
ATOM 1095 C CA . GLY A 1 141 ? 0.564 12.066 -7.366 1.00 54.78 141 GLY A CA 1
ATOM 1096 C C . GLY A 1 141 ? 1.922 12.478 -7.914 1.00 54.78 141 GLY A C 1
ATOM 1097 O O . GLY A 1 141 ? 2.059 12.608 -9.134 1.00 54.78 141 GLY A O 1
ATOM 1098 N N . GLN A 1 142 ? 2.850 12.763 -6.996 1.00 55.28 142 GLN A N 1
ATOM 1099 C CA . GLN A 1 142 ? 4.186 13.300 -7.257 1.00 55.28 142 GLN A CA 1
ATOM 1100 C C . GLN A 1 142 ? 4.714 12.798 -8.608 1.00 55.28 142 GLN A C 1
ATOM 1102 O O . GLN A 1 142 ? 4.705 11.592 -8.880 1.00 55.28 142 GLN A O 1
ATOM 1107 N N . GLY A 1 143 ? 5.060 13.754 -9.481 1.00 56.16 143 GLY A N 1
ATOM 1108 C CA . GLY A 1 143 ? 5.404 13.520 -10.882 1.00 56.16 143 GLY A CA 1
ATOM 1109 C C . GLY A 1 143 ? 6.324 12.317 -11.041 1.00 56.16 143 GLY A C 1
ATOM 1110 O O . GLY A 1 143 ? 7.260 12.136 -10.265 1.00 56.16 143 GLY A O 1
ATOM 1111 N N . GLY A 1 144 ? 6.003 11.455 -12.004 1.00 63.81 144 GLY A N 1
ATOM 1112 C CA . GLY A 1 144 ? 6.573 10.121 -11.993 1.00 63.81 144 GLY A CA 1
ATOM 1113 C C . GLY A 1 144 ? 8.089 10.091 -12.046 1.00 63.81 144 GLY A C 1
ATOM 1114 O O . GLY A 1 144 ? 8.711 10.860 -12.779 1.00 63.81 144 GLY A O 1
ATOM 1115 N N . LYS A 1 145 ? 8.663 9.192 -11.240 1.00 70.88 145 LYS A N 1
ATOM 1116 C CA . LYS A 1 145 ? 10.109 9.010 -11.087 1.00 70.88 145 LYS A CA 1
ATOM 1117 C C . LYS A 1 145 ? 10.754 8.848 -12.469 1.00 70.88 145 LYS A C 1
ATOM 1119 O O . LYS A 1 145 ? 10.557 7.846 -13.164 1.00 70.88 145 LYS A O 1
ATOM 1124 N N . SER A 1 146 ? 11.494 9.876 -12.880 1.00 74.50 146 SER A N 1
ATOM 1125 C CA . SER A 1 146 ? 12.238 9.913 -14.138 1.00 74.50 146 SER A CA 1
ATOM 1126 C C . SER A 1 146 ? 13.654 9.379 -13.917 1.00 74.50 146 SER A C 1
ATOM 1128 O O . SER A 1 146 ? 14.261 9.628 -12.879 1.00 74.50 146 SER A O 1
ATOM 1130 N N . GLY A 1 147 ? 14.189 8.628 -14.879 1.00 86.94 147 GLY A N 1
ATOM 1131 C CA . GLY A 1 147 ? 15.518 8.006 -14.783 1.00 86.94 147 GLY A CA 1
ATOM 1132 C C . GLY A 1 147 ? 15.549 6.592 -15.362 1.00 86.94 147 GLY A C 1
ATOM 1133 O O . GLY A 1 147 ? 14.545 6.178 -15.927 1.00 86.94 147 GLY A O 1
ATOM 1134 N N . PRO A 1 148 ? 16.656 5.841 -15.266 1.00 92.31 148 PRO A N 1
ATOM 1135 C CA . PRO A 1 148 ? 16.761 4.440 -15.708 1.00 92.31 148 PRO A CA 1
ATOM 1136 C C . PRO A 1 148 ? 15.775 3.485 -15.004 1.00 92.31 148 PRO A C 1
ATOM 1138 O O . PRO A 1 148 ? 15.298 3.781 -13.909 1.00 92.31 148 PRO A O 1
ATOM 1141 N N . LEU A 1 149 ? 15.405 2.366 -15.647 1.00 91.12 149 LEU A N 1
ATOM 1142 C CA . LEU A 1 149 ? 14.360 1.461 -15.128 1.00 91.12 149 LEU A CA 1
ATOM 1143 C C . LEU A 1 149 ? 14.786 0.774 -13.823 1.00 91.12 149 LEU A C 1
ATOM 1145 O O . LEU A 1 149 ? 13.985 0.683 -12.899 1.00 91.12 149 LEU A O 1
ATOM 1149 N N . ASP A 1 150 ? 16.038 0.337 -13.747 1.00 93.88 150 ASP A N 1
ATOM 1150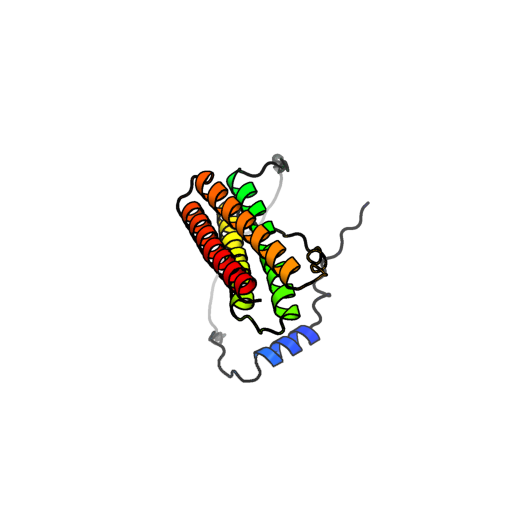 C CA . ASP A 1 150 ? 16.684 -0.251 -12.572 1.00 93.88 150 ASP A CA 1
ATOM 1151 C C . ASP A 1 150 ? 16.599 0.682 -11.354 1.00 93.88 150 ASP A C 1
ATOM 1153 O O . ASP A 1 150 ? 16.184 0.264 -10.272 1.00 93.88 150 ASP A O 1
ATOM 1157 N N . ARG A 1 151 ? 16.875 1.979 -11.541 1.00 94.00 151 ARG A N 1
ATOM 1158 C CA . ARG A 1 151 ? 16.749 2.984 -10.481 1.00 94.00 151 ARG A CA 1
ATOM 1159 C C . ARG A 1 151 ? 15.307 3.138 -10.000 1.00 94.00 151 ARG A C 1
ATOM 1161 O O . ARG A 1 151 ? 15.077 3.157 -8.794 1.00 94.00 151 ARG A O 1
ATOM 1168 N N . VAL A 1 152 ? 14.337 3.212 -10.914 1.00 92.88 152 VAL A N 1
ATOM 1169 C CA . VAL A 1 152 ? 12.915 3.326 -10.536 1.00 92.88 152 VAL A CA 1
ATOM 1170 C C . VAL A 1 152 ? 12.433 2.068 -9.811 1.00 92.88 152 VAL A C 1
ATOM 1172 O O . VAL A 1 152 ? 11.721 2.174 -8.816 1.00 92.88 152 VAL A O 1
ATOM 1175 N N . LEU A 1 153 ? 12.850 0.881 -10.259 1.00 93.69 153 LEU A N 1
ATOM 1176 C CA . LEU A 1 153 ? 12.541 -0.381 -9.587 1.00 93.69 153 LEU A CA 1
ATOM 1177 C C . LEU A 1 153 ? 13.167 -0.448 -8.191 1.00 93.69 153 LEU A C 1
ATOM 1179 O O . LEU A 1 153 ? 12.491 -0.859 -7.254 1.00 93.69 153 LEU A O 1
ATOM 1183 N N . ARG A 1 154 ? 14.410 0.017 -8.015 1.00 95.69 154 ARG A N 1
ATOM 1184 C CA . ARG A 1 154 ? 15.036 0.133 -6.689 1.00 95.69 154 ARG A CA 1
ATOM 1185 C C . ARG A 1 154 ? 14.255 1.076 -5.777 1.00 95.69 154 ARG A C 1
ATOM 1187 O O . ARG A 1 154 ? 14.039 0.770 -4.611 1.00 95.69 154 ARG A O 1
ATOM 1194 N N . GLU A 1 155 ? 13.829 2.224 -6.290 1.00 94.06 155 GLU A N 1
ATOM 1195 C CA . GLU A 1 155 ? 13.023 3.170 -5.517 1.00 94.06 155 GLU A CA 1
ATOM 1196 C C . GLU A 1 155 ? 11.642 2.600 -5.166 1.00 94.06 155 GLU A C 1
ATOM 1198 O O . GLU A 1 155 ? 11.134 2.897 -4.088 1.00 94.06 155 GLU A O 1
ATOM 1203 N N . GLN A 1 156 ? 11.039 1.785 -6.038 1.00 94.62 156 GLN A N 1
ATOM 1204 C CA . GLN A 1 156 ? 9.810 1.060 -5.710 1.00 94.62 156 GLN A CA 1
ATOM 1205 C C . GLN A 1 156 ? 10.070 -0.013 -4.648 1.00 94.62 156 GLN A C 1
ATOM 1207 O O . GLN A 1 156 ? 9.304 -0.112 -3.702 1.00 94.62 156 GLN A O 1
ATOM 1212 N N . TYR A 1 157 ? 11.164 -0.771 -4.756 1.00 96.62 157 TYR A N 1
ATOM 1213 C CA . TYR A 1 157 ? 11.546 -1.789 -3.773 1.00 96.62 157 TYR A CA 1
ATOM 1214 C C . TYR A 1 157 ? 11.661 -1.200 -2.360 1.00 96.62 157 TYR A C 1
ATOM 1216 O O . TYR A 1 157 ? 11.053 -1.714 -1.427 1.00 96.62 157 TYR A O 1
ATOM 1224 N N . LEU A 1 158 ? 12.385 -0.084 -2.215 1.00 96.94 158 LEU A N 1
ATOM 1225 C CA . LEU A 1 158 ? 12.550 0.596 -0.925 1.00 96.94 158 LEU A CA 1
ATOM 1226 C C . LEU A 1 158 ? 11.226 1.150 -0.388 1.00 96.94 158 LEU A C 1
ATOM 1228 O O . LEU A 1 158 ? 11.001 1.164 0.821 1.00 96.94 158 LEU A O 1
ATOM 1232 N N . TRP A 1 159 ? 10.354 1.615 -1.284 1.00 95.81 159 TRP A N 1
ATOM 1233 C CA . TRP A 1 159 ? 9.025 2.075 -0.905 1.00 95.81 159 TRP A CA 1
ATOM 1234 C C . TRP A 1 159 ? 8.164 0.914 -0.384 1.00 95.81 159 TRP A C 1
ATOM 1236 O O . TRP A 1 159 ? 7.565 1.057 0.676 1.00 95.81 159 TRP A O 1
ATOM 1246 N N . GLU A 1 160 ? 8.175 -0.251 -1.044 1.00 97.44 160 GLU A N 1
ATOM 1247 C CA . GLU A 1 160 ? 7.444 -1.444 -0.582 1.00 97.44 160 GLU A CA 1
ATOM 1248 C C . GLU A 1 160 ? 7.983 -1.978 0.758 1.00 97.44 160 GLU A C 1
ATOM 1250 O O . GLU A 1 160 ? 7.204 -2.405 1.607 1.00 97.44 160 GLU A O 1
ATOM 1255 N N . GLU A 1 161 ? 9.298 -1.912 1.006 1.00 98.19 161 GLU A N 1
ATOM 1256 C CA . GLU A 1 161 ? 9.863 -2.222 2.331 1.00 98.19 161 GLU A CA 1
ATOM 1257 C C . GLU A 1 161 ? 9.360 -1.244 3.408 1.00 98.19 161 GLU A C 1
ATOM 1259 O O . GLU A 1 161 ? 9.015 -1.651 4.522 1.00 98.19 161 GLU A O 1
ATOM 1264 N N . GLY A 1 162 ? 9.286 0.048 3.077 1.00 98.19 162 GLY A N 1
ATOM 1265 C CA . GLY A 1 162 ? 8.716 1.074 3.949 1.00 98.19 162 GLY A CA 1
ATOM 1266 C C . GLY A 1 162 ? 7.229 0.846 4.231 1.00 98.19 162 GLY A C 1
ATOM 1267 O O . GLY A 1 162 ? 6.811 0.916 5.388 1.00 98.19 162 GLY A O 1
ATOM 1268 N N . TRP A 1 163 ? 6.451 0.516 3.198 1.00 98.06 163 TRP A N 1
ATOM 1269 C CA . TRP A 1 163 ? 5.037 0.157 3.294 1.00 98.06 163 TRP A CA 1
ATOM 1270 C C . TRP A 1 163 ? 4.833 -1.074 4.181 1.00 98.06 163 TRP A C 1
ATOM 1272 O O . TRP A 1 163 ? 4.080 -1.011 5.151 1.00 98.06 163 TRP A O 1
ATOM 1282 N N . GLN A 1 164 ? 5.591 -2.149 3.947 1.00 98.56 164 GLN A N 1
ATOM 1283 C CA . GLN A 1 164 ? 5.562 -3.347 4.783 1.00 98.56 164 GLN A CA 1
ATOM 1284 C C . GLN A 1 164 ? 5.817 -3.022 6.257 1.00 98.56 164 GLN A C 1
ATOM 1286 O O . GLN A 1 164 ? 5.102 -3.504 7.139 1.00 98.56 164 GLN A O 1
ATOM 1291 N N . LYS A 1 165 ? 6.853 -2.223 6.536 1.00 98.62 165 LYS A N 1
ATOM 1292 C CA . LYS A 1 165 ? 7.188 -1.819 7.902 1.00 98.62 165 LYS A CA 1
ATOM 1293 C C . LYS A 1 165 ? 6.056 -1.004 8.526 1.00 98.62 165 LYS A C 1
ATOM 1295 O O . LYS A 1 165 ? 5.697 -1.271 9.667 1.00 98.62 165 LYS A O 1
ATOM 1300 N N . ALA A 1 166 ? 5.477 -0.060 7.784 1.00 98.56 166 ALA A N 1
ATOM 1301 C CA . ALA A 1 166 ? 4.354 0.745 8.254 1.00 98.56 166 ALA A CA 1
ATOM 1302 C C . ALA A 1 166 ? 3.139 -0.124 8.612 1.00 98.56 166 ALA A C 1
ATOM 1304 O O . ALA A 1 166 ? 2.566 0.062 9.683 1.00 98.56 166 ALA A O 1
ATOM 1305 N N . CYS A 1 167 ? 2.797 -1.106 7.775 1.00 98.62 167 CYS A N 1
ATOM 1306 C CA . CYS A 1 167 ? 1.725 -2.058 8.051 1.00 98.62 167 CYS A CA 1
ATOM 1307 C C . CYS A 1 167 ? 1.998 -2.905 9.303 1.00 98.62 167 CYS A C 1
ATOM 1309 O O . CYS A 1 167 ? 1.109 -3.066 10.131 1.00 98.62 167 CYS A O 1
ATOM 1311 N N . ARG A 1 168 ? 3.227 -3.403 9.498 1.00 98.69 168 ARG A N 1
ATOM 1312 C CA . ARG A 1 168 ? 3.576 -4.168 10.713 1.00 98.69 168 ARG A CA 1
ATOM 1313 C C . ARG A 1 168 ? 3.496 -3.321 11.976 1.00 98.69 168 ARG A C 1
ATOM 1315 O O . ARG A 1 168 ? 2.886 -3.743 12.947 1.00 98.69 168 ARG A O 1
ATOM 1322 N N . THR A 1 169 ? 4.051 -2.111 11.942 1.00 98.56 169 THR A N 1
ATOM 1323 C CA . THR A 1 169 ? 3.968 -1.183 13.075 1.00 98.56 169 THR A CA 1
ATOM 1324 C C . THR A 1 169 ? 2.521 -0.795 13.380 1.00 98.56 169 THR A C 1
ATOM 1326 O O . THR A 1 169 ? 2.160 -0.676 14.543 1.00 98.56 169 THR A O 1
ATOM 1329 N N . ALA A 1 170 ? 1.673 -0.632 12.360 1.00 98.19 170 ALA A N 1
ATOM 1330 C CA . ALA A 1 170 ? 0.243 -0.418 12.563 1.00 98.19 170 ALA A CA 1
ATOM 1331 C C . ALA A 1 170 ? -0.425 -1.630 13.228 1.00 98.19 170 ALA A C 1
ATOM 1333 O O . ALA A 1 170 ? -1.138 -1.455 14.207 1.00 98.19 170 ALA A O 1
ATOM 1334 N N . ALA A 1 171 ? -0.141 -2.849 12.758 1.00 98.19 171 ALA A N 1
ATOM 1335 C CA . ALA A 1 171 ? -0.667 -4.077 13.355 1.00 98.19 171 ALA A CA 1
ATOM 1336 C C . ALA A 1 171 ? -0.265 -4.242 14.834 1.00 98.19 171 ALA A C 1
ATOM 1338 O O . ALA A 1 171 ? -1.033 -4.772 15.626 1.00 98.19 171 ALA A O 1
ATOM 1339 N N . GLU A 1 172 ? 0.932 -3.798 15.217 1.00 97.81 172 GLU A N 1
ATOM 1340 C CA . GLU A 1 172 ? 1.394 -3.821 16.613 1.00 97.81 172 GLU A CA 1
ATOM 1341 C C . GLU A 1 172 ? 0.726 -2.746 17.484 1.00 97.81 172 GLU A C 1
ATOM 1343 O O . GLU A 1 172 ? 0.610 -2.928 18.692 1.00 97.81 172 GLU A O 1
ATOM 1348 N N . ALA A 1 173 ? 0.317 -1.625 16.886 1.00 97.00 173 ALA A N 1
ATOM 1349 C CA . ALA A 1 173 ? -0.229 -0.471 17.597 1.00 97.00 173 ALA A CA 1
ATOM 1350 C C . ALA A 1 173 ? -1.762 -0.473 17.716 1.00 97.00 173 ALA A C 1
ATOM 1352 O O . ALA A 1 173 ? -2.302 0.278 18.523 1.00 97.00 173 ALA A O 1
ATOM 1353 N N . LEU A 1 174 ? -2.456 -1.254 16.888 1.00 96.06 174 LEU A N 1
ATOM 1354 C CA . LEU A 1 174 ? -3.914 -1.347 16.875 1.00 96.06 174 LEU A CA 1
ATOM 1355 C C . LEU A 1 174 ? -4.393 -2.389 17.892 1.00 96.06 174 LEU A C 1
ATOM 1357 O O . LEU A 1 174 ? -3.879 -3.505 17.937 1.00 96.06 174 LEU A O 1
ATOM 1361 N N . GLU A 1 175 ? -5.394 -2.019 18.689 1.00 94.12 175 GLU A N 1
ATOM 1362 C CA . GLU A 1 175 ? -5.985 -2.899 19.708 1.00 94.12 175 GLU A CA 1
ATOM 1363 C C . GLU A 1 175 ? -7.017 -3.867 19.118 1.00 94.12 175 GLU A C 1
ATOM 1365 O O . GLU A 1 175 ? -7.206 -4.975 19.617 1.00 94.12 175 GLU A O 1
ATOM 1370 N N . GLU A 1 176 ? -7.696 -3.441 18.055 1.00 95.56 176 GLU A N 1
ATOM 1371 C CA . GLU A 1 176 ? -8.793 -4.176 17.440 1.00 95.56 176 GLU A CA 1
ATOM 1372 C C . GLU A 1 176 ? -8.256 -5.269 16.496 1.00 95.56 176 GLU A C 1
ATOM 1374 O O . GLU A 1 176 ? -7.392 -5.032 15.644 1.00 95.56 176 GLU A O 1
ATOM 1379 N N . GLU A 1 177 ? -8.728 -6.505 16.700 1.00 97.12 177 GLU A N 1
ATOM 1380 C CA . GLU A 1 177 ? -8.147 -7.695 16.066 1.00 97.12 177 GLU A CA 1
ATOM 1381 C C . GLU A 1 177 ? -8.308 -7.682 14.543 1.00 97.12 177 GLU A C 1
ATOM 1383 O O . GLU A 1 177 ? -7.369 -8.033 13.830 1.00 97.12 177 GLU A O 1
ATOM 1388 N N . THR A 1 178 ? -9.462 -7.249 14.026 1.00 97.19 178 THR A N 1
ATOM 1389 C CA . THR A 1 178 ? -9.733 -7.313 12.582 1.00 97.19 178 THR A CA 1
ATOM 1390 C C . THR A 1 178 ? -8.870 -6.318 11.800 1.00 97.19 178 THR A C 1
ATOM 1392 O O . THR A 1 178 ? -8.329 -6.649 10.741 1.00 97.19 178 THR A O 1
ATOM 1395 N N . LEU A 1 179 ? -8.646 -5.116 12.340 1.00 97.75 179 LEU A N 1
ATOM 1396 C CA . LEU A 1 179 ? -7.721 -4.124 11.798 1.00 97.75 179 LEU A CA 1
ATOM 1397 C C . LEU A 1 179 ? -6.264 -4.588 11.885 1.00 97.75 179 LEU A C 1
ATOM 1399 O O . LEU A 1 179 ? -5.471 -4.320 10.971 1.00 97.75 179 LEU A O 1
ATOM 1403 N N . ARG A 1 180 ? -5.902 -5.301 12.955 1.00 98.38 180 ARG A N 1
ATOM 1404 C CA . ARG A 1 180 ? -4.580 -5.913 13.098 1.00 98.38 180 ARG A CA 1
ATOM 1405 C C . ARG A 1 180 ? -4.338 -6.975 12.027 1.00 98.38 180 ARG A C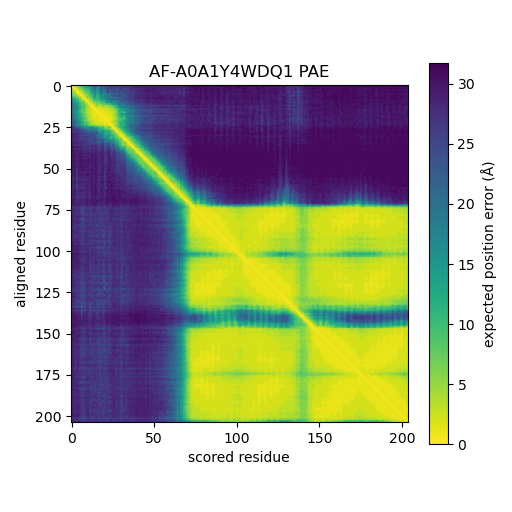 1
ATOM 1407 O O . ARG A 1 180 ? -3.304 -6.916 11.357 1.00 98.38 180 ARG A O 1
ATOM 1414 N N . GLU A 1 181 ? -5.283 -7.888 11.820 1.00 98.50 181 GLU A N 1
ATOM 1415 C CA . GLU A 1 181 ? -5.239 -8.899 10.754 1.00 98.50 181 GLU A CA 1
ATOM 1416 C C . GLU A 1 181 ? -5.144 -8.246 9.369 1.00 98.50 181 GLU A C 1
ATOM 1418 O O . GLU A 1 181 ? -4.251 -8.582 8.586 1.00 98.50 181 GLU A O 1
ATOM 1423 N N . LEU A 1 182 ? -5.973 -7.229 9.098 1.00 98.56 182 LEU A N 1
ATOM 1424 C CA . LEU A 1 182 ? -5.905 -6.441 7.865 1.00 98.56 182 LEU A CA 1
ATOM 1425 C C . LEU A 1 182 ? -4.493 -5.882 7.638 1.00 98.56 182 LEU A C 1
ATOM 1427 O O . LEU A 1 182 ? -3.926 -6.044 6.558 1.00 98.56 182 LEU A O 1
ATOM 1431 N N . CYS A 1 183 ? -3.895 -5.247 8.645 1.00 98.69 183 CYS A N 1
ATOM 1432 C CA . CYS A 1 183 ? -2.545 -4.698 8.531 1.00 98.69 183 CYS A CA 1
ATOM 1433 C C . CYS A 1 183 ? -1.484 -5.791 8.300 1.00 98.69 183 CYS A C 1
ATOM 1435 O O . CYS A 1 183 ? -0.539 -5.582 7.534 1.00 98.69 183 CYS A O 1
ATOM 1437 N N . GLN A 1 184 ? -1.634 -6.969 8.909 1.00 98.69 184 GLN A N 1
ATOM 1438 C CA . GLN A 1 184 ? -0.732 -8.100 8.681 1.00 98.69 184 GLN A CA 1
ATOM 1439 C C . GLN A 1 184 ? -0.836 -8.657 7.259 1.00 98.69 184 GLN A C 1
ATOM 1441 O O . GLN A 1 184 ? 0.196 -8.980 6.668 1.00 98.69 184 GLN A O 1
ATOM 1446 N N . GLU A 1 185 ? -2.038 -8.757 6.694 1.00 98.69 185 GLU A N 1
ATOM 1447 C CA . GLU A 1 185 ? -2.231 -9.163 5.297 1.00 98.69 185 GLU A CA 1
ATOM 1448 C C . GLU A 1 185 ? -1.562 -8.176 4.335 1.00 98.69 185 GLU A C 1
ATOM 1450 O O . GLU A 1 185 ? -0.773 -8.579 3.482 1.00 98.69 185 GLU A O 1
ATOM 1455 N N . LEU A 1 186 ? -1.771 -6.870 4.536 1.00 98.56 186 LEU A N 1
ATOM 1456 C CA . LEU A 1 186 ? -1.125 -5.835 3.721 1.00 98.56 186 LEU A CA 1
ATOM 1457 C C . LEU A 1 186 ? 0.411 -5.914 3.797 1.00 98.56 186 LEU A C 1
ATOM 1459 O O . LEU A 1 186 ? 1.106 -5.731 2.794 1.00 98.56 186 LEU A O 1
ATOM 1463 N N . ALA A 1 187 ? 0.962 -6.245 4.969 1.00 98.62 187 ALA A N 1
ATOM 1464 C CA . ALA A 1 187 ? 2.396 -6.465 5.139 1.00 98.62 187 ALA A CA 1
ATOM 1465 C C . ALA A 1 187 ? 2.912 -7.733 4.429 1.00 98.62 187 ALA A C 1
ATOM 1467 O O . ALA A 1 187 ? 4.093 -7.793 4.059 1.00 98.62 187 ALA A O 1
ATOM 1468 N N . GLN A 1 188 ? 2.071 -8.759 4.270 1.00 98.50 188 GLN A N 1
ATOM 1469 C CA . GLN A 1 188 ? 2.395 -9.975 3.519 1.00 98.50 188 GLN A CA 1
ATOM 1470 C C . GLN A 1 188 ? 2.397 -9.699 2.015 1.00 98.50 188 GLN A C 1
ATOM 1472 O O . GLN A 1 188 ? 3.363 -10.074 1.347 1.00 98.50 188 GLN A O 1
ATOM 1477 N N . ASP A 1 189 ? 1.406 -8.963 1.509 1.00 98.06 189 ASP A N 1
ATOM 1478 C CA . ASP A 1 189 ? 1.357 -8.521 0.110 1.00 98.06 189 ASP A CA 1
ATOM 1479 C C . 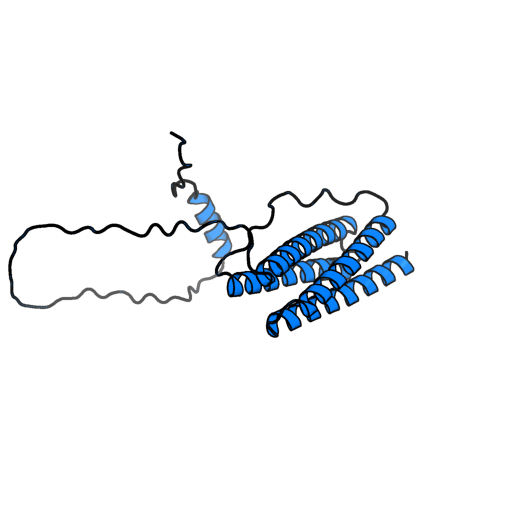ASP A 1 189 ? 2.616 -7.723 -0.253 1.00 98.06 189 ASP A C 1
ATOM 1481 O O . ASP A 1 189 ? 3.324 -8.059 -1.205 1.00 98.06 189 ASP A O 1
ATOM 1485 N N . ALA A 1 190 ? 3.002 -6.759 0.589 1.00 97.88 190 ALA A N 1
ATOM 1486 C CA . ALA A 1 190 ? 4.239 -5.995 0.422 1.00 97.88 190 ALA A CA 1
ATOM 1487 C C . ALA A 1 190 ? 5.505 -6.890 0.417 1.00 97.88 190 ALA A C 1
ATOM 1489 O O . ALA A 1 190 ? 6.473 -6.644 -0.310 1.00 97.88 190 ALA A O 1
ATOM 1490 N N . ALA A 1 191 ? 5.507 -7.989 1.184 1.00 98.19 191 ALA A N 1
ATOM 1491 C CA . ALA A 1 191 ? 6.590 -8.980 1.158 1.00 98.19 191 ALA A CA 1
ATOM 1492 C C . ALA A 1 191 ? 6.679 -9.704 -0.196 1.00 98.19 191 ALA A C 1
ATOM 1494 O O . ALA A 1 191 ? 7.770 -10.012 -0.681 1.00 98.19 191 ALA A O 1
ATOM 1495 N N . LEU A 1 192 ? 5.533 -10.014 -0.803 1.00 97.88 192 LEU A N 1
ATOM 1496 C CA . LEU A 1 192 ? 5.475 -10.627 -2.128 1.00 97.88 192 LEU A CA 1
ATOM 1497 C C . LEU A 1 192 ? 5.943 -9.635 -3.196 1.00 97.88 192 LEU A C 1
ATOM 1499 O O . LEU A 1 192 ? 6.737 -9.997 -4.067 1.00 97.88 192 LEU A O 1
ATOM 1503 N N . HIS A 1 193 ? 5.522 -8.376 -3.083 1.00 97.06 193 HIS A N 1
ATOM 1504 C CA . HIS A 1 193 ? 5.904 -7.285 -3.977 1.00 97.06 193 HIS A CA 1
ATOM 1505 C C . HIS A 1 193 ? 7.420 -7.050 -3.981 1.00 97.06 193 HIS A C 1
ATOM 1507 O O . HIS A 1 193 ? 8.049 -7.073 -5.041 1.00 97.06 193 HIS A O 1
ATOM 1513 N N . THR A 1 194 ? 8.037 -6.910 -2.803 1.00 97.81 194 THR A N 1
ATOM 1514 C CA . THR A 1 194 ? 9.498 -6.733 -2.656 1.00 97.81 194 THR A CA 1
ATOM 1515 C C . THR A 1 194 ? 10.289 -7.897 -3.254 1.00 97.81 194 THR A C 1
ATOM 1517 O O . THR A 1 194 ? 11.228 -7.671 -4.025 1.00 97.81 194 THR A O 1
ATOM 1520 N N . ARG A 1 195 ? 9.895 -9.148 -2.970 1.00 97.75 195 ARG A N 1
ATOM 1521 C CA . ARG A 1 195 ? 10.509 -10.349 -3.572 1.00 97.75 195 ARG A CA 1
ATOM 1522 C C . ARG A 1 195 ? 10.413 -10.329 -5.093 1.00 97.75 195 ARG A C 1
ATOM 1524 O O . ARG A 1 195 ? 11.373 -10.674 -5.781 1.00 97.75 195 ARG A O 1
ATOM 1531 N N . ALA A 1 196 ? 9.272 -9.909 -5.627 1.00 95.50 196 ALA A N 1
ATOM 1532 C CA . ALA A 1 196 ? 9.064 -9.888 -7.061 1.00 95.50 196 ALA A CA 1
ATOM 1533 C C . ALA A 1 196 ? 9.878 -8.793 -7.761 1.00 95.50 196 ALA A C 1
ATOM 1535 O O . ALA A 1 196 ? 10.472 -9.059 -8.807 1.00 95.50 196 ALA A O 1
ATOM 1536 N N . ILE A 1 197 ? 9.969 -7.594 -7.175 1.00 95.81 197 ILE A N 1
ATOM 1537 C CA . ILE A 1 197 ? 10.831 -6.525 -7.697 1.00 95.81 197 ILE A CA 1
ATOM 1538 C C . ILE A 1 197 ? 12.294 -6.964 -7.675 1.00 95.81 197 ILE A C 1
ATOM 1540 O O . ILE A 1 197 ? 12.989 -6.801 -8.678 1.00 95.81 197 ILE A O 1
ATOM 1544 N N . ARG A 1 198 ? 12.750 -7.573 -6.572 1.00 97.44 198 ARG A N 1
ATOM 1545 C CA . ARG A 1 198 ? 14.105 -8.124 -6.472 1.00 97.44 198 ARG A CA 1
ATOM 1546 C C . ARG A 1 198 ? 14.384 -9.114 -7.605 1.00 97.44 198 ARG A C 1
ATOM 1548 O O . ARG A 1 198 ? 15.362 -8.945 -8.319 1.00 97.44 198 ARG A O 1
ATOM 1555 N N . SER A 1 199 ? 13.477 -10.061 -7.842 1.00 95.56 199 SER A N 1
ATOM 1556 C CA . SER A 1 199 ? 13.615 -11.026 -8.938 1.00 95.56 199 SER A CA 1
ATOM 1557 C C . SER A 1 199 ? 13.693 -10.366 -10.321 1.00 95.56 199 SER A C 1
ATOM 1559 O O . SER A 1 199 ? 14.330 -10.906 -11.223 1.00 95.56 199 SER A O 1
ATOM 1561 N N . VAL A 1 200 ? 13.016 -9.235 -10.546 1.00 94.00 200 VAL A N 1
ATOM 1562 C CA . VAL A 1 200 ? 13.147 -8.488 -11.809 1.00 94.00 200 VAL A CA 1
ATOM 1563 C C . VAL A 1 200 ? 14.526 -7.845 -11.904 1.00 94.00 200 VAL A C 1
ATOM 1565 O O . VAL A 1 200 ? 15.181 -8.015 -12.925 1.00 94.00 200 VAL A O 1
ATOM 1568 N N . LEU A 1 201 ? 14.974 -7.162 -10.849 1.00 95.25 201 LEU A N 1
ATOM 1569 C CA . LEU A 1 201 ? 16.284 -6.508 -10.801 1.00 95.25 201 LEU A CA 1
ATOM 1570 C C . LEU A 1 201 ? 17.445 -7.496 -10.987 1.00 95.25 201 LEU A C 1
ATOM 1572 O O . LEU A 1 201 ? 18.411 -7.164 -11.656 1.00 95.25 201 LEU A O 1
ATOM 1576 N N . GLU A 1 202 ? 17.334 -8.711 -10.451 1.00 96.56 202 GLU A N 1
ATOM 1577 C CA . GLU A 1 202 ? 18.338 -9.777 -10.603 1.00 96.56 202 GLU A CA 1
ATOM 1578 C C . GLU A 1 202 ? 18.434 -10.341 -12.031 1.00 96.56 202 GLU A C 1
ATOM 1580 O O . GLU A 1 202 ? 19.412 -11.005 -12.364 1.00 96.56 202 GLU A O 1
ATOM 1585 N N . ARG A 1 203 ? 17.413 -10.121 -12.870 1.00 93.88 203 ARG A N 1
ATOM 1586 C CA . ARG A 1 203 ? 17.341 -10.620 -14.256 1.00 93.88 203 ARG A CA 1
ATOM 1587 C C . ARG A 1 203 ?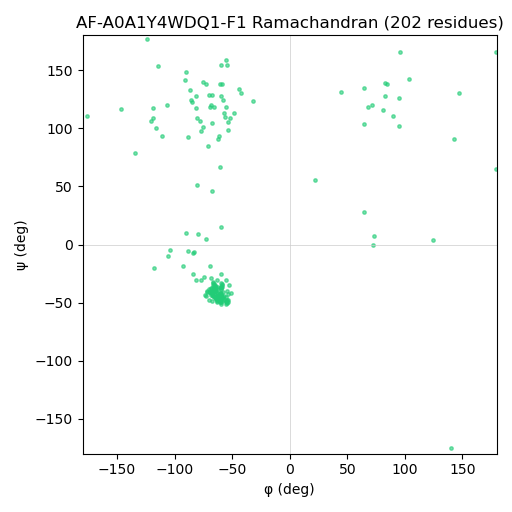 17.604 -9.547 -15.313 1.00 93.88 203 ARG A C 1
ATOM 1589 O O . ARG A 1 203 ? 17.561 -9.872 -16.500 1.00 93.88 203 ARG A O 1
ATOM 1596 N N . MET A 1 204 ? 17.761 -8.291 -14.898 1.00 88.81 204 MET A N 1
ATOM 1597 C CA . MET A 1 204 ? 18.103 -7.173 -15.781 1.00 88.81 204 MET A CA 1
ATOM 1598 C C . MET A 1 204 ? 19.594 -7.173 -16.093 1.00 88.81 204 MET A C 1
ATOM 1600 O O . MET A 1 204 ? 19.910 -6.845 -17.257 1.00 88.81 204 MET A O 1
#

pLDDT: mean 76.11, std 24.58, range [24.58, 98.69]

Mean predicted aligned error: 16.82 Å

Foldseek 3Di:
DDDDPDPPPPPPDVVVVVVVVCVVCVPDPDDPDDDDDDDDDDDDDDDDDDDDDDDDDDDDDDDDPPPPPPVDDPPLLVLLLVLLQLLVLQLLQLVVLCVVVVNPDVLSVVSNVLSVVLNVVSQVVNCVVPVDGRDHPPPNRDPHDDDDSLVSLVVSLVSLVVSLVSLCVSLVVDPDNVSNVSSNVSSVSSVVSNVSSVVVSVVD

Nearest PDB structures (foldseek):
  2ib0-assembly1_B  TM=8.409E-01  e=1.116E-02  Mycobacterium tuberculosis
  2ib0-assembly1_A  TM=8.409E-01  e=1.062E-02  Mycobacterium tuberculosis
  5ffb-assembly1_A  TM=8.182E-01  e=2.697E-02  Synechocystis sp. PCC 6803
  7pf9-assembly1_A  TM=6.883E-01  e=1.577E-01  Synechococcus sp. CC9311
  6son-assembly1_A  TM=6.605E-01  e=2.116E-01  Synechococcus sp. CC9311

Sequence (204 aa):
MQEQPDWSMEQLDPEVFRRVWERVMEGRTDSPIQVAPSQEGVSGEKKAQGEKQGGPQQSPQEQSSQEQENGDGTQTQQILKKLLALAWEGAAAGGQLVRRTGGRYRMLAQMTADHRTALRRLSAAYFLETGEHCTLPTGRGQGGKSGPLDRVLREQYLWEEGWQKACRTAAEALEEETLRELCQELAQDAALHTRAIRSVLERM